Protein AF-A0A3M0KGY0-F1 (afdb_monomer_lite)

InterPro domains:
  IPR001604 DNA/RNA non-specific endonuclease/pyrophosphatase/phosphodiesterase domain [PF01223] (39-168)
  IPR001604 DNA/RNA non-specific endonuclease/pyrophosphatase/phosphodiesterase domain [SM00892] (56-255)
  IPR020821 ENPP1-3/EXOG-like, endonuclease/phosphodiesterase domain [SM00477] (57-262)
  IPR039015 Endonuclease domain-containing 1 protein [PTHR21472] (4-169)
  IPR044925 His-Me finger superfamily [SSF54060] (27-175)
  IPR044929 DNA/RNA non-specific endonuclease superfamily [G3DSA:3.40.570.10] (41-177)

Organism: NCBI:txid333673

Foldseek 3Di:
DVVVVVVVVVVVVVLQQAFAQDPDCPSPLVLDDVSDDDDCPLQDPAWGWGQQDDPSDGQWIWIFDQVVQETSAIGGDQAAADEDADPAAWEQVCQLPVPDDSHTDGPVVCCVPVVDDQVSSSNGHDDPVVVPPDDQWDWDFNPALRRDYYHRSSHSSRYSRRTDTDRPVQVVCCQQQVDDDLLQLAWEWDWDAADDDPVDSVRTDTDTHTDPVNVVVVVVLVVLLLVLCVVLVVDDPLDQPPHPPGDPVVNVVVVVCVQVVVVVVVHDDDDDDDDDDPVVVPDDPVVVLVSSVVSVNDPSSSSSVSVCVVSNRDYDD

Secondary structure (DSSP, 8-state):
-HHHHHHHHHHHTT-----SEESSGGGGGGGSGGG-PPPGGG--SSEEEEEEEETTEEEEEEEEETTTTEEEEEE--------PPPSS-EE-HHHH-TTS-SS-EEHHHHHHHH---HHHHHTTS--GGGGTT-SSEEEEESS-GGG--SHHHHHHT-BGGGEEEEEHHHHHHHHHH----TTTTEEEEEEEE-SS-TT-GGGEEEEEEE-HHHHHHHHHHHHHHHHHHHHTT-S-TT--TT-TT--HHHHHHHHHHHHHHHHHTT----------TTHHHH--HHHHHHHHHHTT--HHHHHHHHHHHHSPPEEE-

Sequence (317 aa):
MLWLLLLQVFASCLWLGHSEVVTSFASCSQFFHAGTPPNNVLEPQNPAWICQRYSNAYHFATLYNKDKRIPAYSAYIYQPGPGARSKSWFVEPQLINPTYPKNMDTEYSLQKKYKITPQQIGQSQAINQDYNNLKDLNRGHLSPSCHRNGNNSKWSTFTLTNIVPQNTAHLTRCWVIGDIPDAWSLAIVTPSHKKGCKANLGNYRRVHLASLPRKVMEQIVLSVITWHIQDSEGISPSQQRFRKGTSCLENLISFDDQMTSPVDEGRGCANICLDFNKSFGTVTHGILMEKPSAYGLQRCSLGWDRNSLMSRPRECW

pLDDT: mean 81.47, std 13.91, range [35.72, 97.25]

Radius of gyration: 27.87 Å; chains: 1; bounding box: 82×46×86 Å

Structure (mmCIF, N/CA/C/O backbone):
data_AF-A0A3M0KGY0-F1
#
_entry.id   AF-A0A3M0KGY0-F1
#
loop_
_atom_site.group_PDB
_atom_site.id
_atom_site.type_symbol
_atom_site.label_atom_id
_atom_site.label_alt_id
_atom_site.label_comp_id
_atom_site.label_asym_id
_atom_site.label_entity_id
_atom_site.label_seq_id
_atom_site.pdbx_PDB_ins_code
_atom_site.Cartn_x
_atom_site.Cartn_y
_atom_site.Cartn_z
_atom_site.occupancy
_atom_site.B_iso_or_equiv
_atom_site.auth_seq_id
_atom_site.auth_comp_id
_atom_site.auth_asym_id
_atom_site.auth_atom_id
_atom_site.pdbx_PDB_model_num
ATOM 1 N N . MET A 1 1 ? -49.800 15.738 -4.338 1.00 56.69 1 MET A N 1
ATOM 2 C CA . MET A 1 1 ? -48.644 15.306 -5.163 1.00 56.69 1 MET A CA 1
ATOM 3 C C . MET A 1 1 ? -47.307 15.894 -4.708 1.00 56.69 1 MET A C 1
ATOM 5 O O . MET A 1 1 ? -46.334 15.156 -4.706 1.00 56.69 1 MET A O 1
ATOM 9 N N . LEU A 1 2 ? -47.238 17.151 -4.246 1.00 51.19 2 LEU A N 1
ATOM 10 C CA . LEU A 1 2 ? -45.990 17.758 -3.741 1.00 51.19 2 LEU A CA 1
ATOM 11 C C . LEU A 1 2 ? -45.396 17.036 -2.507 1.00 51.19 2 LEU A C 1
ATOM 13 O O . LEU A 1 2 ? -44.185 16.916 -2.372 1.00 51.19 2 LEU A O 1
ATOM 17 N N . TRP A 1 3 ? -46.253 16.484 -1.642 1.00 47.81 3 TRP A N 1
ATOM 18 C CA . TRP A 1 3 ? -45.840 15.737 -0.443 1.00 47.81 3 TRP A CA 1
ATOM 19 C C . TRP A 1 3 ? -45.229 14.359 -0.755 1.00 47.81 3 TRP A C 1
ATOM 21 O O . TRP A 1 3 ? -44.314 13.919 -0.069 1.00 47.81 3 TRP A O 1
ATOM 31 N N . LEU A 1 4 ? -45.675 13.707 -1.836 1.00 54.75 4 LEU A N 1
ATOM 32 C CA . LEU A 1 4 ? -45.118 12.430 -2.307 1.00 54.75 4 LEU A CA 1
ATOM 33 C C . LEU A 1 4 ? -43.758 12.625 -2.996 1.00 54.75 4 LEU A C 1
ATOM 35 O O . LEU A 1 4 ? -42.861 11.807 -2.814 1.00 54.75 4 LEU A O 1
ATOM 39 N N . LEU A 1 5 ? -43.575 13.745 -3.706 1.00 52.19 5 LEU A N 1
ATOM 40 C CA . LEU A 1 5 ? -42.284 14.140 -4.281 1.00 52.19 5 LEU A CA 1
ATOM 41 C C . LEU A 1 5 ? -41.251 14.484 -3.194 1.00 52.19 5 LEU A C 1
ATOM 43 O O . LEU A 1 5 ? -40.103 14.065 -3.296 1.00 52.19 5 LEU A O 1
ATOM 47 N N . LEU A 1 6 ? -41.655 15.165 -2.114 1.00 51.75 6 LEU A N 1
ATOM 48 C CA . LEU A 1 6 ? -40.778 15.421 -0.962 1.00 51.75 6 LEU A CA 1
ATOM 49 C C . LEU A 1 6 ? -40.381 14.127 -0.231 1.00 51.75 6 LEU A C 1
ATOM 51 O O . LEU A 1 6 ? -39.224 13.988 0.160 1.00 51.75 6 LEU A O 1
ATOM 55 N N . LEU A 1 7 ? -41.289 13.150 -0.113 1.00 49.06 7 LEU A N 1
ATOM 56 C CA . LEU A 1 7 ? -40.975 11.834 0.460 1.00 49.06 7 LEU A CA 1
ATOM 57 C C . LEU A 1 7 ? -39.998 11.025 -0.410 1.00 49.06 7 LEU A C 1
ATOM 59 O O . LEU A 1 7 ? -39.122 10.353 0.130 1.00 49.06 7 LEU A O 1
ATOM 63 N N . GLN A 1 8 ? -40.099 11.115 -1.741 1.00 49.31 8 GLN A N 1
ATOM 64 C CA . GLN A 1 8 ? -39.137 10.487 -2.657 1.00 49.31 8 GLN A CA 1
ATOM 65 C C . GLN A 1 8 ? -37.758 11.156 -2.611 1.00 49.31 8 GLN A C 1
ATOM 67 O O . GLN A 1 8 ? -36.754 10.447 -2.629 1.00 49.31 8 GLN A O 1
ATOM 72 N N . VAL A 1 9 ? -37.692 12.485 -2.471 1.00 50.81 9 VAL A N 1
ATOM 73 C CA . VAL A 1 9 ? -36.417 13.205 -2.302 1.00 50.81 9 VAL A CA 1
ATOM 74 C C . VAL A 1 9 ? -35.760 12.842 -0.962 1.00 50.81 9 VAL A C 1
ATOM 76 O O . VAL A 1 9 ? -34.563 12.553 -0.929 1.00 50.81 9 VAL A O 1
ATOM 79 N N . PHE A 1 10 ? -36.537 12.720 0.123 1.00 43.66 10 PHE A N 1
ATOM 80 C CA . PHE A 1 10 ? -36.029 12.224 1.409 1.00 43.66 10 PHE A CA 1
ATOM 81 C C . PHE A 1 10 ? -35.589 10.751 1.354 1.00 43.66 10 PHE A C 1
ATOM 83 O O . PHE A 1 10 ? -34.561 10.411 1.937 1.00 43.66 10 PHE A O 1
ATOM 90 N N . ALA A 1 11 ? -36.288 9.890 0.605 1.00 43.06 11 ALA A N 1
ATOM 91 C CA . ALA A 1 11 ? -35.891 8.493 0.412 1.00 43.06 11 ALA A CA 1
ATOM 92 C C . ALA A 1 11 ? -34.604 8.349 -0.426 1.00 43.06 11 ALA A C 1
ATOM 94 O O . ALA A 1 11 ? -33.785 7.475 -0.144 1.00 43.06 11 ALA A O 1
ATOM 95 N N . SER A 1 12 ? -34.365 9.239 -1.398 1.00 40.12 12 SER A N 1
ATOM 96 C CA . SER A 1 12 ? -33.101 9.277 -2.152 1.00 40.12 12 SER A CA 1
ATOM 97 C C . SER A 1 12 ? -31.924 9.866 -1.360 1.00 40.12 12 SER A C 1
ATOM 99 O O . SER A 1 12 ? -30.774 9.543 -1.647 1.00 40.12 12 SER A O 1
ATOM 101 N N . CYS A 1 13 ? -32.188 10.658 -0.314 1.00 37.44 13 CYS A N 1
ATOM 102 C CA . CYS A 1 13 ? -31.161 11.191 0.589 1.00 37.44 13 CYS A CA 1
ATOM 103 C C . CYS A 1 13 ? -30.818 10.263 1.772 1.00 37.44 13 CYS A C 1
ATOM 105 O O . CYS A 1 13 ? -29.924 10.584 2.554 1.00 37.44 13 CYS A O 1
ATOM 107 N N . LEU A 1 14 ? -31.468 9.097 1.892 1.00 37.62 14 LEU A N 1
ATOM 108 C CA . LEU A 1 14 ? -31.133 8.065 2.886 1.00 37.62 14 LEU A CA 1
ATOM 109 C C . LEU A 1 14 ? -30.009 7.117 2.450 1.00 37.62 14 LEU A C 1
ATOM 111 O O . LEU A 1 14 ? -29.659 6.202 3.195 1.00 37.62 14 LEU A O 1
ATOM 115 N N . TRP A 1 15 ? -29.342 7.388 1.325 1.00 40.00 15 TRP A N 1
ATOM 116 C CA . TRP A 1 15 ? -28.015 6.830 1.035 1.00 40.00 15 TRP A CA 1
ATOM 117 C C . TRP A 1 15 ? -26.959 7.548 1.886 1.00 40.00 15 TRP A C 1
ATOM 119 O O . TRP A 1 15 ? -25.976 8.111 1.406 1.00 40.00 15 TRP A O 1
ATOM 129 N N . LEU A 1 16 ? -27.197 7.542 3.198 1.00 39.53 16 LEU A N 1
ATOM 130 C CA . LEU A 1 16 ? -26.206 7.843 4.203 1.00 39.53 16 LEU A CA 1
ATOM 131 C C . LEU A 1 16 ? -25.087 6.840 4.008 1.00 39.53 16 LEU A C 1
ATOM 133 O O . LEU A 1 16 ? -25.292 5.627 3.979 1.00 39.53 16 LEU A O 1
ATOM 137 N N . GLY A 1 17 ? -23.887 7.370 3.876 1.00 35.72 17 GLY A N 1
ATOM 138 C CA . GLY A 1 17 ? -22.697 6.567 3.868 1.00 35.72 17 GLY A CA 1
ATOM 139 C C . GLY A 1 17 ? -22.691 5.502 4.976 1.00 35.72 17 GLY A C 1
ATOM 140 O O . GLY A 1 17 ? -22.954 5.831 6.139 1.00 35.72 17 GLY A O 1
ATOM 141 N N . HIS A 1 18 ? -22.334 4.251 4.639 1.00 39.19 18 HIS A N 1
ATOM 142 C CA . HIS A 1 18 ? -22.098 3.165 5.610 1.00 39.19 18 HIS A CA 1
ATOM 143 C C . HIS A 1 18 ? -20.614 2.811 5.781 1.00 39.19 18 HIS A C 1
ATOM 145 O O . HIS A 1 18 ? -19.977 2.342 4.841 1.00 39.19 18 HIS A O 1
ATOM 151 N N . SER A 1 19 ? -20.051 3.050 6.978 1.00 40.59 19 SER A N 1
ATOM 152 C CA . SER A 1 19 ? -18.891 2.268 7.419 1.00 40.59 19 SER A CA 1
ATOM 153 C C . SER A 1 19 ? -19.504 1.225 8.275 1.00 40.59 19 SER A C 1
ATOM 155 O O . SER A 1 19 ? -20.361 1.505 9.109 1.00 40.59 19 SER A O 1
ATOM 157 N N . GLU A 1 20 ? -19.085 0.017 8.054 1.00 58.59 20 GLU A N 1
ATOM 158 C CA . GLU A 1 20 ? -19.601 -1.108 8.771 1.00 58.59 20 GLU A CA 1
ATOM 159 C C . GLU A 1 20 ? -18.592 -2.206 8.521 1.00 58.59 20 GLU A C 1
ATOM 161 O O . GLU A 1 20 ? -17.858 -2.187 7.521 1.00 58.59 20 GLU A O 1
ATOM 166 N N . VAL A 1 21 ? -18.558 -3.163 9.432 1.00 59.44 21 VAL A N 1
ATOM 167 C CA . VAL A 1 21 ? -18.170 -4.498 9.018 1.00 59.44 21 VAL A CA 1
ATOM 168 C C . VAL A 1 21 ? -19.330 -4.966 8.160 1.00 59.44 21 VAL A C 1
ATOM 170 O O . VAL A 1 21 ? -20.403 -5.288 8.658 1.00 59.44 21 VAL A O 1
ATOM 173 N N . VAL A 1 22 ? -19.140 -4.830 6.857 1.00 73.56 22 VAL A N 1
ATOM 174 C CA . VAL A 1 22 ? -20.137 -5.123 5.840 1.00 73.56 22 VAL A CA 1
ATOM 175 C C . VAL A 1 22 ? -20.051 -6.599 5.461 1.00 73.56 22 VAL A C 1
ATOM 177 O O . VAL A 1 22 ? -19.040 -7.265 5.679 1.00 73.56 22 VAL A O 1
ATOM 180 N N . THR A 1 23 ? -21.114 -7.123 4.864 1.00 71.81 23 THR A N 1
ATOM 181 C CA . THR A 1 23 ? -21.093 -8.443 4.214 1.00 71.81 23 THR A CA 1
ATOM 182 C C . THR A 1 23 ? -20.435 -8.388 2.831 1.00 71.81 23 THR A C 1
ATOM 184 O O . THR A 1 23 ? -20.030 -9.416 2.302 1.00 71.81 23 THR A O 1
ATOM 187 N N . SER A 1 24 ? -20.323 -7.191 2.238 1.00 83.00 24 SER A N 1
ATOM 188 C CA . SER A 1 24 ? -19.647 -6.922 0.963 1.00 83.00 24 SER A CA 1
ATOM 189 C C . SER A 1 24 ? -19.272 -5.440 0.835 1.00 83.00 24 SER A C 1
ATOM 191 O O . SER A 1 24 ? -19.889 -4.584 1.465 1.00 83.00 24 SER A O 1
ATOM 193 N N . PHE A 1 25 ? -18.320 -5.090 -0.034 1.00 88.19 25 PHE A N 1
ATOM 194 C CA . PHE A 1 25 ? -17.883 -3.697 -0.235 1.00 88.19 25 PHE A CA 1
ATOM 195 C C . PHE A 1 25 ? -18.886 -2.786 -0.976 1.00 88.19 25 PHE A C 1
ATOM 197 O O . PHE A 1 25 ? -18.497 -1.716 -1.439 1.00 88.19 25 PHE A O 1
ATOM 204 N N . ALA A 1 26 ? -20.169 -3.152 -1.079 1.00 84.94 26 ALA A N 1
ATOM 205 C CA . ALA A 1 26 ? -21.182 -2.385 -1.811 1.00 84.94 26 ALA A CA 1
ATOM 206 C C . ALA A 1 26 ? -21.259 -0.908 -1.374 1.00 84.94 26 ALA A C 1
ATOM 208 O O . ALA A 1 26 ? -21.369 -0.016 -2.212 1.00 84.94 26 ALA A O 1
ATOM 209 N N . SER A 1 27 ? -21.127 -0.636 -0.073 1.00 83.75 27 SER A N 1
ATOM 210 C CA . SER A 1 27 ? -21.202 0.719 0.490 1.00 83.75 27 SER A CA 1
ATOM 211 C C . SER A 1 27 ? -19.943 1.573 0.314 1.00 83.75 27 SER A C 1
ATOM 213 O O . SER A 1 27 ? -19.980 2.776 0.574 1.00 83.75 27 SER A O 1
ATOM 215 N N . CYS A 1 28 ? -18.824 0.964 -0.077 1.00 91.00 28 CYS A N 1
ATOM 216 C CA . CYS A 1 28 ? -17.554 1.653 -0.286 1.00 91.00 28 CYS A CA 1
ATOM 217 C C . CYS A 1 28 ? -16.857 1.218 -1.589 1.00 91.00 28 CYS A C 1
ATOM 219 O O . CYS A 1 28 ? -15.626 1.220 -1.690 1.00 91.00 28 CYS A O 1
ATOM 221 N N . SER A 1 29 ? -17.651 0.859 -2.600 1.00 92.81 29 SER A N 1
ATOM 222 C CA . SER A 1 29 ? -17.178 0.382 -3.903 1.00 92.81 29 SER A CA 1
ATOM 223 C C . SER A 1 29 ? -16.342 1.430 -4.645 1.00 92.81 29 SER A C 1
ATOM 225 O O . SER A 1 29 ? -15.449 1.070 -5.407 1.00 92.81 29 SER A O 1
ATOM 227 N N . GLN A 1 30 ? -16.532 2.722 -4.353 1.00 94.12 30 GLN A N 1
ATOM 228 C CA . GLN A 1 30 ? -15.805 3.833 -4.975 1.00 94.12 30 GLN A CA 1
ATOM 229 C C . GLN A 1 30 ? -14.280 3.785 -4.796 1.00 94.12 30 GLN A C 1
ATOM 231 O O . GLN A 1 30 ? -13.562 4.455 -5.532 1.00 94.12 30 GLN A O 1
ATOM 236 N N . PHE A 1 31 ? -13.763 3.031 -3.820 1.00 93.62 31 PHE A N 1
ATOM 237 C CA . PHE A 1 31 ? -12.315 2.894 -3.621 1.00 93.62 31 PHE A CA 1
ATOM 238 C C . PHE A 1 31 ? -11.678 1.799 -4.475 1.00 93.62 31 PHE A C 1
ATOM 240 O O . PHE A 1 31 ? -10.453 1.678 -4.494 1.00 93.62 31 PHE A O 1
ATOM 247 N N . PHE A 1 32 ? -12.493 0.997 -5.157 1.00 91.62 32 PHE A N 1
ATOM 248 C CA . PHE A 1 32 ? -12.041 -0.088 -6.010 1.00 91.62 32 PHE A CA 1
ATOM 249 C C . PHE A 1 32 ? -12.008 0.347 -7.471 1.00 91.62 32 PHE A C 1
ATOM 251 O O . PHE A 1 32 ? -12.843 1.124 -7.937 1.00 91.62 32 PHE A O 1
ATOM 258 N N . HIS A 1 33 ? -11.047 -0.194 -8.217 1.00 86.19 33 HIS A N 1
ATOM 259 C CA . HIS A 1 33 ? -10.966 0.036 -9.652 1.00 86.19 33 HIS A CA 1
ATOM 260 C C . HIS A 1 33 ? -12.236 -0.495 -10.333 1.00 86.19 33 HIS A C 1
ATOM 262 O O . HIS A 1 33 ? -12.577 -1.668 -10.181 1.00 86.19 33 HIS A O 1
ATOM 268 N N . ALA A 1 34 ? -12.946 0.375 -11.057 1.00 88.56 34 ALA A N 1
ATOM 269 C CA . ALA A 1 34 ? -14.247 0.071 -11.664 1.00 88.56 34 ALA A CA 1
ATOM 270 C C . ALA A 1 34 ? -15.273 -0.527 -10.672 1.00 88.56 34 ALA A C 1
ATOM 272 O O . ALA A 1 34 ? -16.087 -1.369 -11.045 1.00 88.56 34 ALA A O 1
ATOM 273 N N . GLY A 1 35 ? -15.201 -0.149 -9.389 1.00 86.81 35 GLY A N 1
ATOM 274 C CA . GLY A 1 35 ? -16.111 -0.643 -8.352 1.00 86.81 35 GLY A CA 1
ATOM 275 C C . GLY A 1 35 ? -15.974 -2.132 -8.021 1.00 86.81 35 GLY A C 1
ATOM 276 O O . GLY A 1 35 ? -16.804 -2.661 -7.286 1.00 86.81 35 GLY A O 1
ATOM 277 N N . THR A 1 36 ? -14.953 -2.814 -8.552 1.00 87.81 36 THR A N 1
ATOM 278 C CA . THR A 1 36 ? -14.836 -4.275 -8.482 1.00 87.81 36 THR A CA 1
ATOM 279 C C . THR A 1 36 ? -13.743 -4.684 -7.488 1.00 87.81 36 THR A C 1
ATOM 281 O O . THR A 1 36 ? -12.572 -4.350 -7.702 1.00 87.81 36 THR A O 1
ATOM 284 N N . PRO A 1 37 ? -14.082 -5.388 -6.390 1.00 88.12 37 PRO A N 1
ATOM 285 C CA . PRO A 1 37 ? -13.082 -5.900 -5.465 1.00 88.12 37 PRO A CA 1
ATOM 286 C C . PRO A 1 37 ? -12.259 -7.045 -6.087 1.00 88.12 37 PRO A C 1
ATOM 288 O O . PRO A 1 37 ? -12.732 -7.711 -7.008 1.00 88.12 37 PRO A O 1
ATOM 291 N N . PRO A 1 38 ? -11.027 -7.288 -5.599 1.00 84.00 38 PRO A N 1
ATOM 292 C CA . PRO A 1 38 ? -10.220 -8.438 -6.004 1.00 84.00 38 PRO A CA 1
ATOM 293 C C . PRO A 1 38 ? -10.963 -9.769 -5.820 1.00 84.00 38 PRO A C 1
ATOM 295 O O . PRO A 1 38 ? -11.717 -9.925 -4.864 1.00 84.00 38 PRO A O 1
ATOM 298 N N . ASN A 1 39 ? -10.702 -10.739 -6.703 1.00 75.12 39 ASN A N 1
ATOM 299 C CA . ASN A 1 39 ? -11.299 -12.079 -6.644 1.00 75.12 39 ASN A CA 1
ATOM 300 C C . ASN A 1 39 ? -11.024 -12.798 -5.307 1.00 75.12 39 ASN A C 1
ATOM 302 O O . ASN A 1 39 ? -10.010 -12.553 -4.647 1.00 75.12 39 ASN A O 1
ATOM 306 N N . ASN A 1 40 ? -11.854 -13.799 -5.002 1.00 72.25 40 ASN A N 1
ATOM 307 C CA . ASN A 1 40 ? -11.885 -14.556 -3.740 1.00 72.25 40 ASN A CA 1
ATOM 308 C C . ASN A 1 40 ? -10.583 -15.308 -3.382 1.00 72.25 40 ASN A C 1
ATOM 310 O O . ASN A 1 40 ? -10.477 -15.886 -2.307 1.00 72.25 40 ASN A O 1
ATOM 314 N N . VAL A 1 41 ? -9.559 -15.296 -4.243 1.00 66.25 41 VAL A N 1
ATOM 315 C CA . VAL A 1 41 ? -8.237 -15.901 -3.979 1.00 66.25 41 VAL A CA 1
ATOM 316 C C . VAL A 1 41 ? -7.565 -15.296 -2.736 1.00 66.25 41 VAL A C 1
ATOM 318 O O . VAL A 1 41 ? -6.752 -15.951 -2.091 1.00 66.25 41 VAL A O 1
ATOM 321 N N . LEU A 1 42 ? -7.902 -14.049 -2.392 1.00 72.12 42 LEU A N 1
ATOM 322 C CA . LEU A 1 42 ? -7.359 -13.340 -1.229 1.00 72.12 42 LEU A CA 1
ATOM 323 C C . LEU A 1 42 ? -8.282 -13.379 0.001 1.00 72.12 42 LEU A C 1
ATOM 325 O O . LEU A 1 42 ? -7.964 -12.741 1.008 1.00 72.12 42 LEU A O 1
ATOM 329 N N . GLU A 1 43 ? -9.412 -14.089 -0.061 1.00 82.56 43 GLU A N 1
ATOM 330 C CA . GLU A 1 43 ? -10.361 -14.148 1.050 1.00 82.56 43 GLU A CA 1
ATOM 331 C C . GLU A 1 43 ? -9.867 -15.101 2.150 1.00 82.56 43 GLU A C 1
ATOM 333 O O . GLU A 1 43 ? -9.645 -16.289 1.902 1.00 82.56 43 GLU A O 1
ATOM 338 N N . PRO A 1 44 ? -9.655 -14.606 3.383 1.00 85.38 44 PRO A N 1
ATOM 339 C CA . PRO A 1 44 ? -9.305 -15.463 4.507 1.00 85.38 44 PRO A CA 1
ATOM 340 C C . PRO A 1 44 ? -10.510 -16.291 4.974 1.00 85.38 44 PRO A C 1
ATOM 342 O O . PRO A 1 44 ? -11.647 -15.972 4.649 1.00 85.38 44 PRO A O 1
ATOM 345 N N . GLN A 1 45 ? -10.267 -17.317 5.799 1.00 84.81 45 GLN A N 1
ATOM 346 C CA . GLN A 1 45 ? -11.328 -18.174 6.352 1.00 84.81 45 GLN A CA 1
ATOM 347 C C . GLN A 1 45 ? -12.333 -17.402 7.221 1.00 84.81 45 GLN A C 1
ATOM 349 O O . GLN A 1 45 ? -13.533 -17.636 7.115 1.00 84.81 45 GLN A O 1
ATOM 354 N N . ASN A 1 46 ? -11.859 -16.457 8.041 1.00 90.38 46 ASN A N 1
ATOM 355 C CA . ASN A 1 46 ? -12.698 -15.593 8.874 1.00 90.38 46 ASN A CA 1
ATOM 356 C C . ASN A 1 46 ? -12.510 -14.107 8.499 1.00 90.38 46 ASN A C 1
ATOM 358 O O . ASN A 1 46 ? -11.799 -13.359 9.190 1.00 90.38 46 ASN A O 1
ATOM 362 N N . PRO A 1 47 ? -13.097 -13.670 7.372 1.00 92.38 47 PRO A N 1
ATOM 363 C CA . PRO A 1 47 ? -12.948 -12.314 6.874 1.00 92.38 47 PRO A CA 1
ATOM 364 C C . PRO A 1 47 ? -13.820 -11.321 7.645 1.00 92.38 47 PRO A C 1
ATOM 366 O O . PRO A 1 47 ? -14.879 -11.643 8.185 1.00 92.38 47 PRO A O 1
ATOM 369 N N . ALA A 1 48 ? -13.379 -10.071 7.644 1.00 93.50 48 ALA A N 1
ATOM 370 C CA . ALA A 1 48 ? -14.213 -8.910 7.885 1.00 93.50 48 ALA A CA 1
ATOM 371 C C . ALA A 1 48 ? -13.994 -7.911 6.746 1.00 93.50 48 ALA A C 1
ATOM 373 O O . ALA A 1 48 ? -12.872 -7.454 6.515 1.00 93.50 48 ALA A O 1
ATOM 374 N N . TRP A 1 49 ? -15.063 -7.571 6.030 1.00 93.69 49 TRP A N 1
ATOM 375 C CA . TRP A 1 49 ? -15.049 -6.503 5.037 1.00 93.69 49 TRP A CA 1
ATOM 376 C C . TRP A 1 49 ? -15.310 -5.189 5.762 1.00 93.69 49 TRP A C 1
ATOM 378 O O . TRP A 1 49 ? -16.365 -5.014 6.359 1.00 93.69 49 TRP A O 1
ATOM 388 N N . ILE A 1 50 ? -14.345 -4.276 5.760 1.00 94.94 50 ILE A N 1
ATOM 389 C CA . ILE A 1 50 ? -14.402 -3.045 6.550 1.00 94.94 50 ILE A CA 1
ATOM 390 C C . ILE A 1 50 ? -14.414 -1.857 5.596 1.00 94.94 50 ILE A C 1
ATOM 392 O O . ILE A 1 50 ? -13.420 -1.572 4.927 1.00 94.94 50 ILE A O 1
ATOM 396 N N . CYS A 1 51 ? -15.529 -1.133 5.551 1.00 95.38 51 CYS A N 1
ATOM 397 C CA . CYS A 1 51 ? -15.554 0.212 4.984 1.00 95.38 51 CYS A CA 1
ATOM 398 C C . CYS A 1 51 ? -15.118 1.188 6.083 1.00 95.38 51 CYS A C 1
ATOM 400 O O . CYS A 1 51 ? -15.834 1.371 7.057 1.00 95.38 51 CYS A O 1
ATOM 402 N N . GLN A 1 52 ? -13.948 1.802 5.961 1.00 96.06 52 GLN A N 1
ATOM 403 C CA . GLN A 1 52 ? -13.316 2.577 7.032 1.00 96.06 52 GLN A CA 1
ATOM 404 C C . GLN A 1 52 ? -13.979 3.956 7.169 1.00 96.06 52 GLN A C 1
ATOM 406 O O . GLN A 1 52 ? -13.833 4.791 6.264 1.00 96.06 52 GLN A O 1
ATOM 411 N N . ARG A 1 53 ? -14.694 4.215 8.282 1.00 94.94 53 ARG A N 1
ATOM 412 C CA . ARG A 1 53 ? -15.172 5.574 8.625 1.00 94.94 53 ARG A CA 1
ATOM 413 C C . ARG A 1 53 ? -14.305 6.212 9.663 1.00 94.94 53 ARG A C 1
ATOM 415 O O . ARG A 1 53 ? -14.087 5.658 10.738 1.00 94.94 53 ARG A O 1
ATOM 422 N N . TYR A 1 54 ? -14.084 7.486 9.422 1.00 95.44 54 TYR A N 1
ATOM 423 C CA . TYR A 1 54 ? -13.678 8.420 10.441 1.00 95.44 54 TYR A CA 1
ATOM 424 C C . TYR A 1 54 ? -14.494 9.704 10.283 1.00 95.44 54 TYR A C 1
ATOM 426 O O . TYR A 1 54 ? -14.798 10.115 9.165 1.00 95.44 54 TYR A O 1
ATOM 434 N N . SER A 1 55 ? -14.889 10.328 11.396 1.00 93.75 55 SER A N 1
ATOM 435 C CA . SER A 1 55 ? -15.687 11.566 11.390 1.00 93.75 55 SER A CA 1
ATOM 436 C C . SER A 1 55 ? -16.911 11.511 10.450 1.00 93.75 55 SER A C 1
ATOM 438 O O . SER A 1 55 ? -17.182 12.428 9.679 1.00 93.75 55 SER A O 1
ATOM 440 N N . ASN A 1 56 ? -17.640 10.392 10.484 1.00 91.69 56 ASN A N 1
ATOM 441 C CA . ASN A 1 56 ? -18.828 10.102 9.677 1.00 91.69 56 ASN A CA 1
ATOM 442 C C . ASN A 1 56 ? -18.639 9.993 8.147 1.00 91.69 56 ASN A C 1
ATOM 444 O O . ASN A 1 56 ? -19.645 9.792 7.461 1.00 91.69 56 ASN A O 1
ATOM 448 N N . ALA A 1 57 ? -17.414 9.988 7.612 1.00 92.81 57 ALA A N 1
ATOM 449 C CA . ALA A 1 57 ? -17.135 9.835 6.175 1.00 92.81 57 ALA A CA 1
ATOM 450 C C . ALA A 1 57 ? -16.312 8.574 5.841 1.00 92.81 57 ALA A C 1
ATOM 452 O O . ALA A 1 57 ? -15.499 8.141 6.658 1.00 92.81 57 ALA A O 1
ATOM 453 N N . TYR A 1 58 ? -16.485 7.998 4.638 1.00 94.31 58 TYR A N 1
ATOM 454 C CA . TYR A 1 58 ? -15.578 6.946 4.144 1.00 94.31 58 TYR A CA 1
ATOM 455 C C . TYR A 1 58 ? -14.248 7.499 3.706 1.00 94.31 58 TYR A C 1
ATOM 457 O O . TYR A 1 58 ? -14.192 8.483 2.970 1.00 94.31 58 TYR A O 1
ATOM 465 N N . HIS A 1 59 ? -13.201 6.741 4.008 1.00 94.62 59 HIS A N 1
ATOM 466 C CA . HIS A 1 59 ? -11.868 7.054 3.518 1.00 94.62 59 HIS A CA 1
ATOM 467 C C . HIS A 1 59 ? -11.216 5.924 2.710 1.00 94.62 59 HIS A C 1
ATOM 469 O O . HIS A 1 59 ? -10.389 6.211 1.839 1.00 94.62 59 HIS A O 1
ATOM 475 N N . PHE A 1 60 ? -11.525 4.657 2.995 1.00 95.62 60 PHE A N 1
ATOM 476 C CA . PHE A 1 60 ? -11.051 3.491 2.237 1.00 95.62 60 PHE A CA 1
ATOM 477 C C . PHE A 1 60 ? -11.795 2.214 2.613 1.00 95.62 60 PHE A C 1
ATOM 479 O O . PHE A 1 60 ? -12.623 2.212 3.521 1.00 95.62 60 PHE A O 1
ATOM 486 N N . ALA A 1 61 ? -11.474 1.130 1.915 1.00 95.81 61 ALA A N 1
ATOM 487 C CA . ALA A 1 61 ? -11.925 -0.214 2.224 1.00 95.81 61 ALA A CA 1
ATOM 488 C C . ALA A 1 61 ? -10.743 -1.097 2.643 1.00 95.81 61 ALA A C 1
ATOM 490 O O . ALA A 1 61 ? -9.646 -0.972 2.094 1.00 95.81 61 ALA A O 1
ATOM 491 N N . THR A 1 62 ? -10.972 -2.015 3.576 1.00 95.44 62 THR A N 1
ATOM 492 C CA . THR A 1 62 ? -9.990 -3.008 4.021 1.00 95.44 62 THR A CA 1
ATOM 493 C C . THR A 1 62 ? -10.659 -4.371 4.128 1.00 95.44 62 THR A C 1
ATOM 495 O O . THR A 1 62 ? -11.711 -4.497 4.751 1.00 95.44 62 THR A O 1
ATOM 498 N N . LEU A 1 63 ? -10.045 -5.399 3.539 1.00 94.69 63 LEU A N 1
ATOM 499 C CA . LEU A 1 63 ? -10.381 -6.787 3.844 1.00 94.69 63 LEU A CA 1
ATOM 500 C C . LEU A 1 63 ? -9.470 -7.259 4.976 1.00 94.69 63 LEU A C 1
ATOM 502 O O . LEU A 1 63 ? -8.245 -7.235 4.843 1.00 94.69 63 LEU A O 1
ATOM 506 N N . TYR A 1 64 ? -10.062 -7.676 6.087 1.00 94.94 64 TYR A N 1
ATOM 507 C CA . TYR A 1 64 ? -9.347 -7.999 7.314 1.00 94.94 64 TYR A CA 1
ATOM 508 C C . TYR A 1 64 ? -9.495 -9.474 7.682 1.00 94.94 64 TYR A C 1
ATOM 510 O O . TYR A 1 64 ? -10.588 -10.027 7.611 1.00 94.94 64 TYR A O 1
ATOM 518 N N . ASN A 1 65 ? -8.398 -10.119 8.077 1.00 93.94 65 ASN A N 1
ATOM 519 C CA . ASN A 1 65 ? -8.405 -11.483 8.592 1.00 93.94 65 ASN A CA 1
ATOM 520 C C . ASN A 1 65 ? -8.479 -11.429 10.122 1.00 93.94 65 ASN A C 1
ATOM 522 O O . ASN A 1 65 ? -7.499 -11.048 10.768 1.00 93.94 65 ASN A O 1
ATOM 526 N N . LYS A 1 66 ? -9.623 -11.826 10.692 1.00 93.31 66 LYS A N 1
ATOM 527 C CA . LYS A 1 66 ? -9.835 -11.794 12.147 1.00 93.31 66 LYS A CA 1
ATOM 528 C C . LYS A 1 66 ? -8.985 -12.829 12.885 1.00 93.31 66 LYS A C 1
ATOM 530 O O . LYS A 1 66 ? -8.463 -12.511 13.946 1.00 93.31 66 LYS A O 1
ATOM 535 N N . ASP A 1 67 ? -8.761 -14.007 12.300 1.00 91.56 67 ASP A N 1
ATOM 536 C CA . ASP A 1 67 ? -7.981 -15.081 12.939 1.00 91.56 67 ASP A CA 1
ATOM 537 C C . ASP A 1 67 ? -6.510 -14.685 13.100 1.00 91.56 67 ASP A C 1
ATOM 539 O O . ASP A 1 67 ? -5.899 -14.878 14.148 1.00 91.56 67 ASP A O 1
ATOM 543 N N . LYS A 1 68 ? -5.935 -14.093 12.047 1.00 91.62 68 LYS A N 1
ATOM 544 C CA . LYS A 1 68 ? -4.541 -13.628 12.050 1.00 91.62 68 LYS A CA 1
ATOM 545 C C . LYS A 1 68 ? -4.382 -12.211 12.595 1.00 91.62 68 LYS A C 1
ATOM 547 O O . LYS A 1 68 ? -3.252 -11.772 12.788 1.00 91.62 68 LYS A O 1
ATOM 552 N N . ARG A 1 69 ? -5.487 -11.495 12.814 1.00 94.12 69 ARG A N 1
ATOM 553 C CA . ARG A 1 69 ? -5.525 -10.090 13.243 1.00 94.12 69 ARG A CA 1
ATOM 554 C C . ARG A 1 69 ? -4.704 -9.160 12.335 1.00 94.12 69 ARG A C 1
ATOM 556 O O . ARG A 1 69 ? -4.117 -8.183 12.797 1.00 94.12 69 ARG A O 1
ATOM 563 N N . ILE A 1 70 ? -4.702 -9.427 11.027 1.00 92.62 70 ILE A N 1
ATOM 564 C CA . ILE A 1 70 ? -3.983 -8.632 10.015 1.00 92.62 70 ILE A CA 1
ATOM 565 C C . ILE A 1 70 ? -4.878 -8.318 8.811 1.00 92.62 70 ILE A C 1
ATOM 567 O O . ILE A 1 70 ? -5.707 -9.149 8.427 1.00 92.62 70 ILE A O 1
ATOM 571 N N . PRO A 1 71 ? -4.709 -7.154 8.165 1.00 94.25 71 PRO A N 1
ATOM 572 C CA . PRO A 1 71 ? -5.365 -6.892 6.896 1.00 94.25 71 PRO A CA 1
ATOM 573 C C . PRO A 1 71 ? -4.767 -7.722 5.760 1.00 94.25 71 PRO A C 1
ATOM 575 O O . PRO A 1 71 ? -3.549 -7.841 5.637 1.00 94.25 71 PRO A O 1
ATOM 578 N N . ALA A 1 72 ? -5.637 -8.261 4.907 1.00 91.56 72 ALA A N 1
ATOM 579 C CA . ALA A 1 72 ? -5.255 -8.934 3.669 1.00 91.56 72 ALA A CA 1
ATOM 580 C C . ALA A 1 72 ? -4.916 -7.911 2.572 1.00 91.56 72 ALA A C 1
ATOM 582 O O . ALA A 1 72 ? -3.889 -8.030 1.906 1.00 91.56 72 ALA A O 1
ATOM 583 N N . TYR A 1 73 ? -5.752 -6.880 2.410 1.00 91.56 73 TYR A N 1
ATOM 584 C CA . TYR A 1 73 ? -5.481 -5.734 1.539 1.00 91.56 73 TYR A CA 1
ATOM 585 C C . TYR A 1 73 ? -6.294 -4.501 1.960 1.00 91.56 73 TYR A C 1
ATOM 587 O O . TYR A 1 73 ? -7.321 -4.619 2.632 1.00 91.56 73 TYR A O 1
ATOM 595 N N . SER A 1 74 ? -5.873 -3.324 1.487 1.00 93.19 74 SER A N 1
ATOM 596 C CA . SER A 1 74 ? -6.649 -2.078 1.555 1.00 93.19 74 SER A CA 1
ATOM 597 C C . SER A 1 74 ? -6.797 -1.467 0.160 1.00 93.19 74 SER A C 1
ATOM 599 O O . SER A 1 74 ? -5.818 -1.380 -0.578 1.00 93.19 74 SER A O 1
ATOM 601 N N . ALA A 1 75 ? -8.001 -1.016 -0.187 1.00 93.25 75 ALA A N 1
ATOM 602 C CA . ALA A 1 75 ? -8.309 -0.324 -1.438 1.00 93.25 75 ALA A CA 1
ATOM 603 C C . ALA A 1 75 ? -8.621 1.150 -1.162 1.00 93.25 75 ALA A C 1
ATOM 605 O O . ALA A 1 75 ? -9.418 1.470 -0.277 1.00 93.25 75 ALA A O 1
ATOM 606 N N . TYR A 1 76 ? -7.966 2.053 -1.889 1.00 93.81 76 TYR A N 1
ATOM 607 C CA . TYR A 1 76 ? -8.056 3.492 -1.669 1.00 93.81 76 TYR A CA 1
ATOM 608 C C . TYR A 1 76 ? -7.699 4.287 -2.927 1.00 93.81 76 TYR A C 1
ATOM 610 O O . TYR A 1 76 ? -7.015 3.794 -3.820 1.00 93.81 76 TYR A O 1
ATOM 618 N N . ILE A 1 77 ? -8.115 5.554 -2.956 1.00 89.12 77 ILE A N 1
ATOM 619 C CA . ILE A 1 77 ? -7.765 6.498 -4.020 1.00 89.12 77 ILE A CA 1
ATOM 620 C C . ILE A 1 77 ? -6.503 7.262 -3.606 1.00 89.12 77 ILE A C 1
ATOM 622 O O . ILE A 1 77 ? -6.435 7.812 -2.502 1.00 89.12 77 ILE A O 1
ATOM 626 N N . TYR A 1 78 ? -5.506 7.294 -4.491 1.00 89.62 78 TYR A N 1
ATOM 627 C CA . TYR A 1 78 ? -4.273 8.058 -4.307 1.00 89.62 78 TYR A CA 1
ATOM 628 C C . TYR A 1 78 ? -4.541 9.560 -4.471 1.00 89.62 78 TYR A C 1
ATOM 630 O O . TYR A 1 78 ? -4.882 10.019 -5.559 1.00 89.62 78 TYR A O 1
ATOM 638 N N . GLN A 1 79 ? -4.406 10.318 -3.382 1.00 88.06 79 GLN A N 1
ATOM 639 C CA . GLN A 1 79 ? -4.654 11.762 -3.329 1.00 88.06 79 GLN A CA 1
ATOM 640 C C . GLN A 1 79 ? -3.673 12.422 -2.347 1.00 88.06 79 GLN A C 1
ATOM 642 O O . GLN A 1 79 ? -4.053 12.741 -1.217 1.00 88.06 79 GLN A O 1
ATOM 647 N N . PRO A 1 80 ? -2.392 12.587 -2.713 1.00 87.69 80 PRO A N 1
ATOM 648 C CA . PRO A 1 80 ? -1.408 13.215 -1.841 1.00 87.69 80 PRO A CA 1
ATOM 649 C C . PRO A 1 80 ? -1.776 14.682 -1.591 1.00 87.69 80 PRO A C 1
ATOM 651 O O . PRO A 1 80 ? -2.257 15.383 -2.477 1.00 87.69 80 PRO A O 1
ATOM 654 N N . GLY A 1 81 ? -1.549 15.156 -0.370 1.00 85.44 81 GLY A N 1
ATOM 655 C CA . GLY A 1 81 ? -1.836 16.538 -0.005 1.00 85.44 81 GLY A CA 1
ATOM 656 C C . GLY A 1 81 ? -1.428 16.877 1.428 1.00 85.44 81 GLY A C 1
ATOM 657 O O . GLY A 1 81 ? -0.944 16.001 2.163 1.00 85.44 81 GLY A O 1
ATOM 658 N N . PRO A 1 82 ? -1.606 18.146 1.834 1.00 88.56 82 PRO A N 1
ATOM 659 C CA . PRO A 1 82 ? -1.253 18.613 3.167 1.00 88.56 82 PRO A CA 1
ATOM 660 C C . PRO A 1 82 ? -2.079 17.921 4.259 1.00 88.56 82 PRO A C 1
ATOM 662 O O . PRO A 1 82 ? -3.167 17.392 4.029 1.00 88.56 82 PRO A O 1
ATOM 665 N N . GLY A 1 83 ? -1.543 17.918 5.477 1.00 89.94 83 GLY A N 1
ATOM 666 C CA . GLY A 1 83 ? -2.230 17.437 6.673 1.00 89.94 83 GLY A CA 1
ATOM 667 C C . GLY A 1 83 ? -1.282 16.781 7.672 1.00 89.94 83 GLY A C 1
ATOM 668 O O . GLY A 1 83 ? -0.215 16.280 7.310 1.00 89.94 83 GLY A O 1
ATOM 669 N N . ALA A 1 84 ? -1.691 16.771 8.935 1.00 91.25 84 ALA A N 1
ATOM 670 C CA . ALA A 1 84 ? -0.895 16.263 10.039 1.00 91.25 84 ALA A CA 1
ATOM 671 C C . ALA A 1 84 ? -1.062 14.750 10.235 1.00 91.25 84 ALA A C 1
ATOM 673 O O . ALA A 1 84 ? -2.114 14.163 9.971 1.00 91.25 84 ALA A O 1
ATOM 674 N N . ARG A 1 85 ? -0.017 14.118 10.772 1.00 90.75 85 ARG A N 1
ATOM 675 C CA . ARG A 1 85 ? -0.056 12.725 11.222 1.00 90.75 85 ARG A CA 1
ATOM 676 C C . ARG A 1 85 ? -0.890 12.608 12.505 1.00 90.75 85 ARG A C 1
ATOM 678 O O . ARG A 1 85 ? -0.744 13.447 13.392 1.00 90.75 85 ARG A O 1
ATOM 685 N N . SER A 1 86 ? -1.723 11.571 12.625 1.00 92.31 86 SER A N 1
ATOM 686 C CA . SER A 1 86 ? -2.415 11.291 13.893 1.00 92.31 86 SER A CA 1
ATOM 687 C C . SER A 1 86 ? -1.410 10.828 14.948 1.00 92.31 86 SER A C 1
ATOM 689 O O . SER A 1 86 ? -0.463 10.103 14.633 1.00 92.31 86 SER A O 1
ATOM 691 N N . LYS A 1 87 ? -1.635 11.226 16.202 1.00 92.44 87 LYS A N 1
ATOM 692 C CA . LYS A 1 87 ? -0.930 10.680 17.374 1.00 92.44 87 LYS A CA 1
ATOM 693 C C . LYS A 1 87 ? -1.664 9.482 17.983 1.00 92.44 87 LYS A C 1
ATOM 695 O O . LYS A 1 87 ? -1.059 8.705 18.714 1.00 92.44 87 LYS A O 1
ATOM 700 N N . SER A 1 88 ? -2.949 9.342 17.672 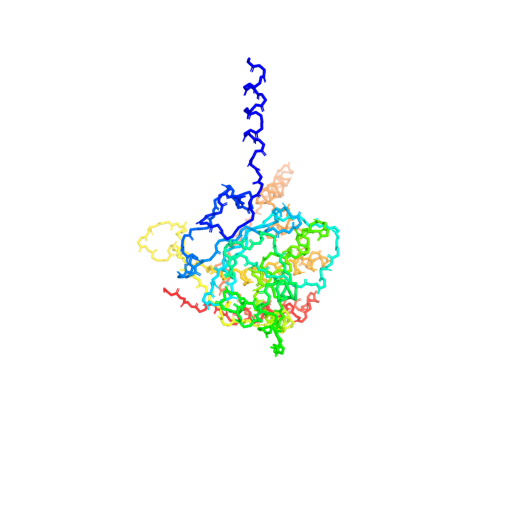1.00 94.31 88 SER A N 1
ATOM 701 C CA . SER A 1 88 ? -3.820 8.296 18.195 1.00 94.31 88 SER A CA 1
ATOM 702 C C . SER A 1 88 ? -3.988 7.173 17.185 1.00 94.31 88 SER A C 1
ATOM 704 O O . SER A 1 88 ? -4.022 7.417 15.976 1.00 94.31 88 SER A O 1
ATOM 706 N N . TRP A 1 89 ? -4.122 5.960 17.715 1.00 95.38 89 TRP A N 1
ATOM 707 C CA . TRP A 1 89 ? -4.434 4.757 16.959 1.00 95.38 89 TRP A CA 1
ATOM 708 C C . TRP A 1 89 ? -5.857 4.304 17.257 1.00 95.38 89 TRP A C 1
ATOM 710 O O . TRP A 1 89 ? -6.293 4.320 18.411 1.00 95.38 89 TRP A O 1
ATOM 720 N N . PHE A 1 90 ? -6.555 3.917 16.201 1.00 97.19 90 PHE A N 1
ATOM 721 C CA . PHE A 1 90 ? -7.951 3.523 16.226 1.00 97.19 90 PHE A CA 1
ATOM 722 C C . PHE A 1 90 ? -8.105 2.013 16.026 1.00 97.19 90 PHE A C 1
ATOM 724 O O . PHE A 1 90 ? -7.208 1.329 15.526 1.00 97.19 90 PHE A O 1
ATOM 731 N N . VAL A 1 91 ? -9.260 1.521 16.436 1.00 97.00 91 VAL A N 1
ATOM 732 C CA . VAL A 1 91 ? -9.771 0.166 16.244 1.00 97.00 91 VAL A CA 1
ATOM 733 C C . VAL A 1 91 ? -11.213 0.272 15.754 1.00 97.00 91 VAL A C 1
ATOM 735 O O . VAL A 1 91 ? -11.832 1.333 15.863 1.00 97.00 91 VAL A O 1
ATOM 738 N N . GLU A 1 92 ? -11.753 -0.826 15.237 1.00 97.25 92 GLU A N 1
ATOM 739 C CA . GLU A 1 92 ? -13.115 -0.896 14.710 1.00 97.25 92 GLU A CA 1
ATOM 740 C C . GLU A 1 92 ? -14.071 -1.416 15.796 1.00 97.25 92 GLU A C 1
ATOM 742 O O . GLU A 1 92 ? -14.045 -2.617 16.096 1.00 97.25 92 GLU A O 1
ATOM 747 N N . PRO A 1 93 ? -14.916 -0.569 16.420 1.00 96.38 93 PRO A N 1
ATOM 748 C CA . PRO A 1 93 ? -15.802 -1.004 17.503 1.00 96.38 93 PRO A CA 1
ATOM 749 C C . PRO A 1 93 ? -16.739 -2.148 17.090 1.00 96.38 93 PRO A C 1
ATOM 751 O O . PRO A 1 93 ? -17.017 -3.056 17.872 1.00 96.38 93 PRO A O 1
ATOM 754 N N . GLN A 1 94 ? -17.179 -2.130 15.836 1.00 94.94 94 GLN A N 1
ATOM 755 C CA . GLN A 1 94 ? -18.105 -3.082 15.240 1.00 94.94 94 GLN A CA 1
ATOM 756 C C . GLN A 1 94 ? -17.540 -4.507 15.094 1.00 94.94 94 GLN A C 1
ATOM 758 O O . GLN A 1 94 ? -18.315 -5.451 14.955 1.00 94.94 94 GLN A O 1
ATOM 763 N N . LEU A 1 95 ? -16.212 -4.686 15.151 1.00 94.94 95 LEU A N 1
ATOM 764 C CA . LEU A 1 95 ? -15.600 -6.022 15.209 1.00 94.94 95 LEU A CA 1
ATOM 765 C C . LEU A 1 95 ? -15.782 -6.681 16.583 1.00 94.94 95 LEU A C 1
ATOM 767 O O . LEU A 1 95 ? -15.801 -7.906 16.671 1.00 94.94 95 LEU A O 1
ATOM 771 N N . ILE A 1 96 ? -15.941 -5.874 17.636 1.00 94.69 96 ILE A N 1
ATOM 772 C CA . ILE A 1 96 ? -16.169 -6.335 19.011 1.00 94.69 96 ILE A CA 1
ATOM 773 C C . ILE A 1 96 ? -17.650 -6.660 19.199 1.00 94.69 96 ILE A C 1
ATOM 775 O O . ILE A 1 96 ? -18.009 -7.716 19.715 1.00 94.69 96 ILE A O 1
ATOM 779 N N . ASN A 1 97 ? -18.517 -5.730 18.792 1.00 93.06 97 ASN A N 1
ATOM 780 C CA . ASN A 1 97 ? -19.959 -5.896 18.853 1.00 93.06 97 ASN A CA 1
ATOM 781 C C . ASN A 1 97 ? -20.617 -5.138 17.686 1.00 93.06 97 ASN A C 1
ATOM 783 O O . ASN A 1 97 ? -20.464 -3.917 17.612 1.00 93.06 97 ASN A O 1
ATOM 787 N N . PRO A 1 98 ? -21.400 -5.808 16.820 1.00 91.44 98 PRO A N 1
ATOM 788 C CA . PRO A 1 98 ? -22.049 -5.171 15.670 1.00 91.44 98 PRO A CA 1
ATOM 789 C C . PRO A 1 98 ? -22.969 -3.990 16.018 1.00 91.44 98 PRO A C 1
ATOM 791 O O . PRO A 1 98 ? -23.237 -3.151 15.165 1.00 91.44 98 PRO A O 1
ATOM 794 N N . THR A 1 99 ? -23.453 -3.905 17.262 1.00 92.38 99 THR A N 1
ATOM 795 C CA . THR A 1 99 ? -24.312 -2.801 17.731 1.00 92.38 99 THR A CA 1
ATOM 796 C C . THR A 1 99 ? -23.542 -1.518 18.061 1.00 92.38 99 THR A C 1
ATOM 798 O O . THR A 1 99 ? -24.150 -0.470 18.286 1.00 92.38 99 THR A O 1
ATOM 801 N N . TYR A 1 100 ? -22.208 -1.572 18.122 1.00 94.44 100 TYR A N 1
ATOM 802 C CA . TYR A 1 100 ? -21.382 -0.412 18.447 1.00 94.44 100 TYR A CA 1
ATOM 803 C C . TYR A 1 100 ? -21.330 0.612 17.300 1.00 94.44 100 TYR A C 1
ATOM 805 O O . TYR A 1 100 ? -21.627 0.289 16.148 1.00 94.44 100 TYR A O 1
ATOM 813 N N . PRO A 1 101 ? -20.969 1.880 17.597 1.00 93.19 101 PRO A N 1
ATOM 814 C CA . PRO A 1 101 ? -20.887 2.928 16.595 1.00 93.19 101 PRO A CA 1
ATOM 815 C C . PRO A 1 101 ? -19.986 2.555 15.423 1.00 93.19 101 PRO A C 1
ATOM 817 O O . PRO A 1 101 ? -18.921 1.972 15.584 1.00 93.19 101 PRO A O 1
ATOM 820 N N . LYS A 1 102 ? -20.417 2.993 14.244 1.00 91.75 102 LYS A N 1
ATOM 821 C CA . LYS A 1 102 ? -19.789 2.701 12.956 1.00 91.75 102 LYS A CA 1
ATOM 822 C C . LYS A 1 102 ? -18.452 3.427 12.725 1.00 91.75 102 LYS A C 1
ATOM 824 O O . LYS A 1 102 ? -17.694 3.029 11.845 1.00 91.75 102 LYS A O 1
ATOM 829 N N . ASN A 1 103 ? -18.176 4.520 13.442 1.00 95.25 103 ASN A N 1
ATOM 830 C CA . ASN A 1 103 ? -16.893 5.227 13.335 1.00 95.25 103 ASN A CA 1
ATOM 831 C C . ASN A 1 103 ? -15.803 4.478 14.099 1.00 95.25 103 ASN A C 1
ATOM 833 O O . ASN A 1 103 ? -16.053 4.037 15.221 1.00 95.25 103 ASN A O 1
ATOM 837 N N . MET A 1 104 ? -14.593 4.440 13.537 1.00 95.94 104 MET A N 1
ATOM 838 C CA . MET A 1 104 ? -13.419 3.967 14.267 1.00 95.94 104 MET A CA 1
ATOM 839 C C . MET A 1 104 ? -13.205 4.800 15.541 1.00 95.94 104 MET A C 1
ATOM 841 O O . MET A 1 104 ? -13.439 6.014 15.552 1.00 95.94 104 MET A O 1
ATOM 845 N N . ASP A 1 105 ? -12.757 4.149 16.611 1.00 96.31 105 ASP A N 1
ATOM 846 C CA . ASP A 1 105 ? -12.538 4.778 17.915 1.00 96.31 105 ASP A CA 1
ATOM 847 C C . ASP A 1 105 ? -11.248 4.247 18.552 1.00 96.31 105 ASP A C 1
ATOM 849 O O . ASP A 1 105 ? -10.671 3.251 18.124 1.00 96.31 105 ASP A O 1
ATOM 853 N N . THR A 1 106 ? -10.742 4.942 19.559 1.00 97.12 106 THR A N 1
ATOM 854 C CA . THR A 1 106 ? -9.559 4.516 20.307 1.00 97.12 106 THR A CA 1
ATOM 855 C C . THR A 1 106 ? -9.914 3.419 21.306 1.00 97.12 106 THR A C 1
ATOM 857 O O . THR A 1 106 ? -10.979 3.441 21.928 1.00 97.12 106 THR A O 1
ATOM 860 N N . GLU A 1 10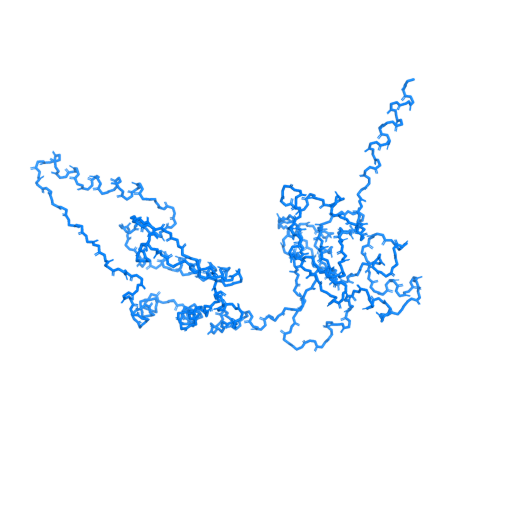7 ? -8.974 2.505 21.555 1.00 96.00 107 GLU A N 1
ATOM 861 C CA . GLU A 1 107 ? -9.124 1.479 22.596 1.00 96.00 107 GLU A CA 1
ATOM 862 C C . GLU A 1 107 ? -9.468 2.093 23.959 1.00 96.00 107 GLU A C 1
ATOM 864 O O . GLU A 1 107 ? -10.274 1.538 24.699 1.00 96.00 107 GLU A O 1
ATOM 869 N N . TYR A 1 108 ? -8.880 3.245 24.298 1.00 96.12 108 TYR A N 1
ATOM 870 C CA . TYR A 1 108 ? -9.140 3.944 25.559 1.00 96.12 108 TYR A CA 1
ATOM 871 C C . TYR A 1 108 ? -10.607 4.386 25.693 1.00 96.12 108 TYR A C 1
ATOM 873 O O . TYR A 1 108 ? -11.238 4.148 26.725 1.00 96.12 108 TYR A O 1
ATOM 881 N N . SER A 1 109 ? -11.161 5.006 24.645 1.00 96.19 109 SER A N 1
ATOM 882 C CA . SER A 1 109 ? -12.565 5.438 24.614 1.00 96.19 109 SER A CA 1
ATOM 883 C C . SER A 1 109 ? -13.513 4.249 24.786 1.00 96.19 109 SER A C 1
ATOM 885 O O . SER A 1 109 ? -14.410 4.285 25.633 1.00 96.19 109 SER A O 1
ATOM 887 N N . LEU A 1 110 ? -13.257 3.154 24.060 1.00 95.69 110 LEU A N 1
ATOM 888 C CA . LEU A 1 110 ? -14.078 1.946 24.121 1.00 95.69 110 LEU A CA 1
ATOM 889 C C . LEU A 1 110 ? -14.043 1.282 25.500 1.00 95.69 110 LEU A C 1
ATOM 891 O O . LEU A 1 110 ? -15.102 0.963 26.044 1.00 95.69 110 LEU A O 1
ATOM 895 N N . GLN A 1 111 ? -12.859 1.149 26.104 1.00 96.31 111 GLN A N 1
ATOM 896 C CA . GLN A 1 111 ? -12.708 0.625 27.467 1.00 96.31 111 GLN A CA 1
ATOM 897 C C . GLN A 1 111 ? -13.508 1.461 28.475 1.00 96.31 111 GLN A C 1
ATOM 899 O O . GLN A 1 111 ? -14.263 0.928 29.290 1.00 96.31 111 GLN A O 1
ATOM 904 N N . LYS A 1 112 ? -13.406 2.794 28.395 1.00 96.44 112 LYS A N 1
ATOM 905 C CA . LYS A 1 112 ? -14.103 3.697 29.320 1.00 96.44 112 LYS A CA 1
ATOM 906 C C . LYS A 1 112 ? -15.624 3.635 29.162 1.00 96.44 112 LYS A C 1
ATOM 908 O O . LYS A 1 112 ? -16.330 3.623 30.180 1.00 96.44 112 LYS A O 1
ATOM 913 N N . LYS A 1 113 ? -16.102 3.625 27.912 1.00 96.62 113 LYS A N 1
ATOM 914 C CA . LYS A 1 113 ? -17.522 3.709 27.544 1.00 96.62 113 LYS A CA 1
ATOM 915 C C . LYS A 1 113 ? -18.265 2.392 27.754 1.00 96.62 113 LYS A C 1
ATOM 917 O O . LYS A 1 113 ? -19.359 2.412 28.305 1.00 96.62 113 LYS A O 1
ATOM 922 N N . TYR A 1 114 ? -17.667 1.274 27.349 1.00 95.56 114 TYR A N 1
ATOM 923 C CA . TYR A 1 114 ? -18.315 -0.041 27.355 1.00 95.56 114 TYR A CA 1
ATOM 924 C C . TYR A 1 114 ? -17.820 -0.971 28.466 1.00 95.56 114 TYR A C 1
ATOM 926 O O . TYR A 1 114 ? -18.318 -2.084 28.580 1.00 95.56 114 TYR A O 1
ATOM 934 N N . LYS A 1 115 ? -16.868 -0.521 29.297 1.00 95.62 115 LYS A N 1
ATOM 935 C CA . LYS A 1 115 ? -16.282 -1.304 30.403 1.00 95.62 115 LYS A CA 1
ATOM 936 C C . LYS A 1 115 ? -15.665 -2.631 29.943 1.00 95.62 115 LYS A C 1
ATOM 938 O O . LYS A 1 115 ? -15.687 -3.614 30.674 1.00 95.62 115 LYS A O 1
ATOM 943 N N . ILE A 1 116 ? -15.106 -2.637 28.736 1.00 95.25 116 ILE A N 1
ATOM 944 C CA . ILE A 1 116 ? -14.408 -3.786 28.150 1.00 95.25 116 ILE A CA 1
ATOM 945 C C . ILE A 1 116 ? -12.900 -3.700 28.398 1.00 95.25 116 ILE A C 1
ATOM 947 O O . ILE A 1 116 ? -12.377 -2.615 28.648 1.00 95.25 116 ILE A O 1
ATOM 951 N N . THR A 1 117 ? -12.196 -4.828 28.305 1.00 95.69 117 THR A N 1
ATOM 952 C CA . THR A 1 117 ? -10.733 -4.908 28.436 1.00 95.69 117 THR A CA 1
ATOM 953 C C . THR A 1 117 ? -10.033 -4.926 27.069 1.00 95.69 117 THR A C 1
ATOM 955 O O . THR A 1 117 ? -10.642 -5.322 26.070 1.00 95.69 117 THR A O 1
ATOM 958 N N . PRO A 1 118 ? -8.736 -4.565 26.986 1.00 93.94 118 PRO A N 1
ATOM 959 C CA . PRO A 1 118 ? -7.962 -4.701 25.750 1.00 93.94 118 PRO A CA 1
ATOM 960 C C . PRO A 1 118 ? -7.962 -6.129 25.195 1.00 93.94 118 PRO A C 1
ATOM 962 O O . PRO A 1 118 ? -8.007 -6.317 23.985 1.00 93.94 118 PRO A O 1
ATOM 965 N N . GLN A 1 119 ? -7.968 -7.146 26.061 1.00 94.38 119 GLN A N 1
ATOM 966 C CA . GLN A 1 119 ? -7.990 -8.549 25.643 1.00 94.38 119 GLN A CA 1
ATOM 967 C C . GLN A 1 119 ? -9.301 -8.909 24.940 1.00 94.38 119 GLN A C 1
ATOM 969 O O . GLN A 1 119 ? -9.267 -9.637 23.954 1.00 94.38 119 GLN A O 1
ATOM 974 N N . GLN A 1 120 ? -10.438 -8.367 25.392 1.00 94.44 120 GLN A N 1
ATOM 975 C CA . GLN A 1 120 ? -11.726 -8.550 24.713 1.00 94.44 120 GLN A CA 1
ATOM 976 C C . GLN A 1 120 ? -11.734 -7.891 23.328 1.00 94.44 120 GLN A C 1
ATOM 978 O O . GLN A 1 120 ? -12.239 -8.477 22.377 1.00 94.44 120 GLN A O 1
ATOM 983 N N . ILE A 1 121 ? -11.111 -6.716 23.180 1.00 95.81 121 ILE A N 1
ATOM 984 C CA . ILE A 1 121 ? -10.903 -6.097 21.859 1.00 95.81 121 ILE A CA 1
ATOM 985 C C . ILE A 1 121 ? -10.034 -7.020 20.986 1.00 95.81 121 ILE A C 1
ATOM 987 O O . ILE A 1 121 ? -10.382 -7.322 19.841 1.00 95.81 121 ILE A O 1
ATOM 991 N N . GLY A 1 122 ? -8.954 -7.534 21.580 1.00 94.81 122 GLY A N 1
ATOM 992 C CA . GLY A 1 122 ? -7.966 -8.422 20.973 1.00 94.81 122 GLY A CA 1
ATOM 993 C C . GLY A 1 122 ? -8.504 -9.750 20.435 1.00 94.81 122 GLY A C 1
ATOM 994 O O . GLY A 1 122 ? -7.830 -10.370 19.618 1.00 94.81 122 GLY A O 1
ATOM 995 N N . GLN A 1 123 ? -9.705 -10.179 20.840 1.00 94.00 123 GLN A N 1
ATOM 996 C CA . GLN A 1 123 ? -10.356 -11.391 20.320 1.00 94.00 123 GLN A CA 1
ATOM 997 C C . GLN A 1 123 ? -10.797 -11.253 18.856 1.00 94.00 123 GLN A C 1
ATOM 999 O O . GLN A 1 123 ? -10.959 -12.256 18.168 1.00 94.00 123 GLN A O 1
ATOM 1004 N N . SER A 1 124 ? -11.013 -10.022 18.388 1.00 92.31 124 SER A N 1
ATOM 1005 C CA . SER A 1 124 ? -11.597 -9.743 17.067 1.00 92.31 124 SER A CA 1
ATOM 1006 C C . SER A 1 124 ? -10.659 -8.989 16.124 1.00 92.31 124 SER A C 1
ATOM 1008 O O . SER A 1 124 ? -10.864 -9.002 14.909 1.00 92.31 124 SER A O 1
ATOM 1010 N N . GLN A 1 125 ? -9.643 -8.318 16.669 1.00 96.06 125 GLN A N 1
ATOM 1011 C CA . GLN A 1 125 ? -8.717 -7.478 15.917 1.00 96.06 125 GLN A CA 1
ATOM 1012 C C . GLN A 1 125 ? -7.409 -7.254 16.675 1.00 96.06 125 GLN A C 1
ATOM 1014 O O . GLN A 1 125 ? -7.286 -7.592 17.850 1.00 96.06 125 GLN A O 1
ATOM 1019 N N . ALA A 1 126 ? -6.425 -6.672 15.999 1.00 95.88 126 ALA A N 1
ATOM 1020 C CA . ALA A 1 126 ? -5.170 -6.276 16.616 1.00 95.88 126 ALA A CA 1
ATOM 1021 C C . ALA A 1 126 ? -5.380 -5.124 17.609 1.00 95.88 126 ALA A C 1
ATOM 1023 O O . ALA A 1 126 ? -6.214 -4.244 17.391 1.00 95.88 126 ALA A O 1
ATOM 1024 N N . ILE A 1 127 ? -4.578 -5.123 18.668 1.00 95.44 127 ILE A N 1
ATOM 1025 C CA . ILE A 1 127 ? -4.551 -4.096 19.711 1.00 95.44 127 ILE A CA 1
ATOM 1026 C C . ILE A 1 127 ? -3.165 -3.458 19.807 1.00 95.44 127 ILE A C 1
ATOM 1028 O O . ILE A 1 127 ? -2.174 -4.001 19.317 1.00 95.44 127 ILE A O 1
ATOM 1032 N N . ASN A 1 128 ? -3.058 -2.305 20.467 1.00 92.94 128 ASN A N 1
ATOM 1033 C CA . ASN A 1 128 ? -1.791 -1.588 20.614 1.00 92.94 128 ASN A CA 1
ATOM 1034 C C . ASN A 1 128 ? -0.696 -2.463 21.231 1.00 92.94 128 ASN A C 1
ATOM 1036 O O . ASN A 1 128 ? 0.462 -2.348 20.827 1.00 92.94 128 ASN A O 1
ATOM 1040 N N . GLN A 1 129 ? -1.070 -3.354 22.155 1.00 92.75 129 GLN A N 1
ATOM 1041 C CA . GLN A 1 129 ? -0.154 -4.297 22.789 1.00 92.75 129 GLN A CA 1
ATOM 1042 C C . GLN A 1 129 ? 0.544 -5.223 21.783 1.00 92.75 129 GLN A C 1
ATOM 1044 O O . GLN A 1 129 ? 1.719 -5.514 21.985 1.00 92.75 129 GLN A O 1
ATOM 1049 N N . ASP A 1 130 ? -0.117 -5.618 20.687 1.00 91.06 130 ASP A N 1
ATOM 1050 C CA . ASP A 1 130 ? 0.482 -6.478 19.650 1.00 91.06 130 ASP A CA 1
ATOM 1051 C C . ASP A 1 130 ? 1.671 -5.801 18.943 1.00 91.06 130 ASP A C 1
ATOM 1053 O O . ASP A 1 130 ? 2.500 -6.463 18.323 1.00 91.06 130 ASP A O 1
ATOM 1057 N N . TYR A 1 131 ? 1.766 -4.473 19.044 1.00 89.62 131 TYR A N 1
ATOM 1058 C CA . TYR A 1 131 ? 2.823 -3.671 18.436 1.00 89.62 131 TYR A CA 1
ATOM 1059 C C . TYR A 1 131 ? 3.799 -3.074 19.456 1.00 89.62 131 TYR A C 1
ATOM 1061 O O . TYR A 1 131 ? 4.680 -2.300 19.075 1.00 89.62 131 TYR A O 1
ATOM 1069 N N . ASN A 1 132 ? 3.649 -3.398 20.740 1.00 87.06 132 ASN A N 1
ATOM 1070 C CA . ASN A 1 132 ? 4.594 -2.981 21.767 1.00 87.06 132 ASN A CA 1
ATOM 1071 C C . ASN A 1 132 ? 5.821 -3.903 21.734 1.00 87.06 132 ASN A C 1
ATOM 1073 O O . ASN A 1 132 ? 5.693 -5.110 21.559 1.00 87.06 132 ASN A O 1
ATOM 1077 N N . ASN A 1 133 ? 7.015 -3.341 21.935 1.00 81.56 133 ASN A N 1
ATOM 1078 C CA . ASN A 1 133 ? 8.281 -4.088 22.024 1.00 81.56 133 ASN A CA 1
ATOM 1079 C C . ASN A 1 133 ? 8.654 -4.909 20.776 1.00 81.56 133 ASN A C 1
ATOM 1081 O O . ASN A 1 133 ? 9.453 -5.842 20.869 1.00 81.56 133 ASN A O 1
ATOM 1085 N N . LEU A 1 134 ? 8.114 -4.573 19.602 1.00 81.88 134 LEU A N 1
ATOM 1086 C CA . LEU A 1 134 ? 8.558 -5.208 18.369 1.00 81.88 134 LEU A CA 1
ATOM 1087 C C . LEU A 1 134 ? 10.006 -4.797 18.066 1.00 81.88 134 LEU A C 1
ATOM 1089 O O . LEU A 1 134 ? 10.303 -3.619 17.868 1.00 81.88 134 LEU A O 1
ATOM 1093 N N . LYS A 1 135 ? 10.913 -5.775 18.010 1.00 79.31 135 LYS A N 1
ATOM 1094 C CA . LYS A 1 135 ? 12.303 -5.549 17.607 1.00 79.31 135 LYS A CA 1
ATOM 1095 C C . LYS A 1 135 ? 12.368 -5.419 16.085 1.00 79.31 135 LYS A C 1
ATOM 1097 O O . LYS A 1 135 ? 11.910 -6.309 15.376 1.00 79.31 135 LYS A O 1
ATOM 1102 N N . ASP A 1 136 ? 12.910 -4.308 15.594 1.00 78.44 136 ASP A N 1
ATOM 1103 C CA . ASP A 1 136 ? 13.128 -4.021 14.166 1.00 78.44 136 ASP A CA 1
ATOM 1104 C C . ASP A 1 136 ? 11.861 -3.955 13.278 1.00 78.44 136 ASP A C 1
ATOM 1106 O O . ASP A 1 136 ? 11.973 -3.816 12.056 1.00 78.44 136 ASP A O 1
ATOM 1110 N N . LEU A 1 137 ? 10.652 -3.999 13.857 1.00 82.81 137 LEU A N 1
ATOM 1111 C CA . LEU A 1 137 ? 9.386 -3.882 13.125 1.00 82.81 137 LEU A CA 1
ATOM 1112 C C . LEU A 1 137 ? 8.646 -2.593 13.490 1.00 82.81 137 LEU A C 1
ATOM 1114 O O . LEU A 1 137 ? 8.464 -2.257 14.656 1.00 82.81 137 LEU A O 1
ATOM 1118 N N . ASN A 1 138 ? 8.152 -1.912 12.463 1.00 84.00 138 ASN A N 1
ATOM 1119 C CA . ASN A 1 138 ? 7.312 -0.728 12.557 1.00 84.00 138 ASN A CA 1
ATOM 1120 C C . ASN A 1 138 ? 5.883 -1.022 12.084 1.00 84.00 138 ASN A C 1
ATOM 1122 O O . ASN A 1 138 ? 5.620 -2.007 11.396 1.00 84.00 138 ASN A O 1
ATOM 1126 N N . ARG A 1 139 ? 4.946 -0.133 12.426 1.00 89.06 139 ARG A N 1
ATOM 1127 C CA . ARG A 1 139 ? 3.559 -0.179 11.937 1.00 89.06 139 ARG A CA 1
ATOM 1128 C C . ARG A 1 139 ? 3.510 0.257 10.465 1.00 89.06 139 ARG A C 1
ATOM 1130 O O . ARG A 1 139 ? 3.556 1.455 10.179 1.00 89.06 139 ARG A O 1
ATOM 1137 N N . GLY A 1 140 ? 3.441 -0.705 9.547 1.00 87.62 140 GLY A N 1
ATOM 1138 C CA . GLY A 1 140 ? 3.339 -0.482 8.105 1.00 87.62 140 GLY A CA 1
ATOM 1139 C C . GLY A 1 140 ? 1.893 -0.313 7.654 1.00 87.62 140 GLY A C 1
ATOM 1140 O O . GLY A 1 140 ? 1.077 -1.208 7.851 1.00 87.62 140 GLY A O 1
ATOM 1141 N N . HIS A 1 141 ? 1.562 0.828 7.051 1.00 89.88 141 HIS A N 1
ATOM 1142 C CA . HIS A 1 141 ? 0.220 1.088 6.523 1.00 89.88 141 HIS A CA 1
ATOM 1143 C C . HIS A 1 141 ? 0.010 0.405 5.166 1.00 89.88 141 HIS A C 1
ATOM 1145 O O . HIS A 1 141 ? 0.806 0.629 4.255 1.00 89.88 141 HIS A O 1
ATOM 1151 N N . LEU A 1 142 ? -1.108 -0.307 4.981 1.00 91.00 142 LEU A N 1
ATOM 1152 C CA . LEU A 1 142 ? -1.530 -0.748 3.641 1.00 91.00 142 LEU A CA 1
ATOM 1153 C C . LEU A 1 142 ? -2.151 0.392 2.820 1.00 91.00 142 LEU A C 1
ATOM 1155 O O . LEU A 1 142 ? -1.898 0.501 1.624 1.00 91.00 142 LEU A O 1
ATOM 1159 N N . SER A 1 143 ? -2.929 1.265 3.468 1.00 92.56 143 SER A N 1
ATOM 1160 C CA . SER A 1 143 ? -3.330 2.580 2.951 1.00 92.56 143 SER A CA 1
ATOM 1161 C C . SER A 1 143 ? -2.477 3.668 3.622 1.00 92.56 143 SER A C 1
ATOM 1163 O O . SER A 1 143 ? -2.807 4.063 4.746 1.00 92.56 143 SER A O 1
ATOM 1165 N N . PRO A 1 144 ? -1.405 4.176 2.984 1.00 92.12 144 PRO A N 1
ATOM 1166 C CA . PRO A 1 144 ? -0.477 5.123 3.600 1.00 92.12 144 PRO A CA 1
ATOM 1167 C C . PRO A 1 144 ? -1.070 6.518 3.818 1.00 92.12 144 PRO A C 1
ATOM 1169 O O . PRO A 1 144 ? -1.758 7.063 2.956 1.00 92.12 144 PRO A O 1
ATOM 1172 N N . SER A 1 145 ? -0.720 7.156 4.938 1.00 91.44 145 SER A N 1
ATOM 1173 C CA . SER A 1 145 ? -1.140 8.533 5.245 1.00 91.44 145 SER A CA 1
ATOM 1174 C C . SER A 1 145 ? -0.521 9.586 4.313 1.00 91.44 145 SER A C 1
ATOM 1176 O O . SER A 1 145 ? -1.098 10.655 4.099 1.00 91.44 145 SER A O 1
ATOM 1178 N N . CYS A 1 146 ? 0.647 9.313 3.721 1.00 87.75 146 CYS A N 1
ATOM 1179 C CA . CYS A 1 146 ? 1.268 10.201 2.734 1.00 87.75 146 CYS A CA 1
ATOM 1180 C C . CYS A 1 146 ? 0.465 10.276 1.424 1.00 87.75 146 CYS A C 1
ATOM 1182 O O . CYS A 1 146 ? 0.529 11.290 0.739 1.00 87.75 146 CYS A O 1
ATOM 1184 N N . HIS A 1 147 ? -0.355 9.266 1.121 1.00 90.44 147 HIS A N 1
ATOM 1185 C CA . HIS A 1 147 ? -1.205 9.223 -0.074 1.00 90.44 147 HIS A CA 1
ATOM 1186 C C . HIS A 1 147 ? -2.557 9.924 0.128 1.00 90.44 147 HIS A C 1
ATOM 1188 O O . HIS A 1 147 ? -3.446 9.780 -0.709 1.00 90.44 147 HIS A O 1
ATOM 1194 N N . ARG A 1 148 ? -2.742 10.629 1.254 1.00 88.94 148 ARG A N 1
ATOM 1195 C CA . ARG A 1 148 ? -4.002 11.277 1.641 1.00 88.94 148 ARG A CA 1
ATOM 1196 C C . ARG A 1 148 ? -3.874 12.790 1.717 1.00 88.94 148 ARG A C 1
ATOM 1198 O O . ARG A 1 148 ? -2.816 13.309 2.079 1.00 88.94 148 ARG A O 1
ATOM 1205 N N . ASN A 1 149 ? -4.996 13.462 1.480 1.00 90.94 149 ASN A N 1
ATOM 1206 C CA . ASN A 1 149 ? -5.154 14.903 1.598 1.00 90.94 149 ASN A CA 1
ATOM 1207 C C . ASN A 1 149 ? -6.133 15.237 2.737 1.00 90.94 149 ASN A C 1
ATOM 1209 O O . ASN A 1 149 ? -7.213 14.648 2.826 1.00 90.94 149 ASN A O 1
ATOM 1213 N N . GLY A 1 150 ? -5.743 16.172 3.605 1.00 93.81 150 GLY A N 1
ATOM 1214 C CA . GLY A 1 150 ? -6.521 16.622 4.755 1.00 93.81 150 GLY A CA 1
ATOM 1215 C C . GLY A 1 150 ? -6.323 15.779 6.019 1.00 93.81 150 GLY A C 1
ATOM 1216 O O . GLY A 1 150 ? -5.993 14.591 5.971 1.00 93.81 150 GLY A O 1
ATOM 1217 N N . ASN A 1 151 ? -6.551 16.408 7.176 1.00 95.00 151 ASN A N 1
ATOM 1218 C CA . ASN A 1 151 ? -6.337 15.794 8.490 1.00 95.00 151 ASN A CA 1
ATOM 1219 C C . ASN A 1 151 ? -7.210 14.551 8.701 1.00 95.00 151 ASN A C 1
ATOM 1221 O O . ASN A 1 151 ? -6.670 13.494 8.998 1.00 95.00 151 ASN A O 1
ATOM 1225 N N . ASN A 1 152 ? -8.525 14.631 8.463 1.00 94.94 152 ASN A N 1
ATOM 1226 C CA . ASN A 1 152 ? -9.440 13.499 8.676 1.00 94.94 152 ASN A CA 1
ATOM 1227 C C . ASN A 1 152 ? -9.054 12.277 7.831 1.00 94.94 152 ASN A C 1
ATOM 1229 O O . ASN A 1 152 ? -8.951 11.171 8.355 1.00 94.94 152 ASN A O 1
ATOM 1233 N N . SER A 1 153 ? -8.750 12.479 6.546 1.00 93.12 153 SER A N 1
ATOM 1234 C CA . SER A 1 153 ? -8.314 11.397 5.658 1.00 93.12 153 SER A CA 1
ATOM 1235 C C . SER A 1 153 ? -6.985 10.794 6.099 1.00 93.12 153 SER A C 1
ATOM 1237 O O . SER A 1 153 ? -6.846 9.574 6.095 1.00 93.12 153 SER A O 1
ATOM 1239 N N . LYS A 1 154 ? -6.016 11.615 6.522 1.00 93.81 154 LYS A N 1
ATOM 1240 C CA . LYS A 1 154 ? -4.746 11.116 7.068 1.00 93.81 154 LYS A CA 1
ATOM 1241 C C . LYS A 1 154 ? -4.934 10.387 8.393 1.00 93.81 154 LYS A C 1
ATOM 1243 O O . LYS A 1 154 ? -4.275 9.381 8.602 1.00 93.81 154 LYS A O 1
ATOM 1248 N N . TRP A 1 155 ? -5.800 10.865 9.281 1.00 96.56 155 TRP A N 1
ATOM 1249 C CA . TRP A 1 155 ? -6.044 10.251 10.587 1.00 96.56 155 TRP A CA 1
ATOM 1250 C C . TRP A 1 155 ? -6.807 8.937 10.469 1.00 96.56 155 TRP A C 1
ATOM 1252 O O . TRP A 1 155 ? -6.476 7.997 11.183 1.00 96.56 155 TRP A O 1
ATOM 1262 N N . SER A 1 156 ? -7.716 8.826 9.497 1.00 95.69 156 SER A N 1
ATOM 1263 C CA . SER A 1 156 ? -8.433 7.580 9.211 1.00 95.69 156 SER A CA 1
ATOM 1264 C C . SER A 1 156 ? -7.506 6.401 8.890 1.00 95.69 156 SER A C 1
ATOM 1266 O O . SER A 1 156 ? -7.867 5.252 9.113 1.00 95.69 156 SER A O 1
ATOM 1268 N N . THR A 1 157 ? -6.284 6.647 8.392 1.00 95.50 157 THR A N 1
ATOM 1269 C CA . THR A 1 157 ? -5.344 5.555 8.094 1.00 95.50 157 THR A CA 1
ATOM 1270 C C . THR A 1 157 ? -4.693 4.967 9.345 1.00 95.50 157 THR A C 1
ATOM 1272 O O . THR A 1 157 ? -4.104 3.891 9.250 1.00 95.50 157 THR A O 1
ATOM 1275 N N . PHE A 1 158 ? -4.783 5.643 10.497 1.00 96.38 158 PHE A N 1
ATOM 1276 C CA . PHE A 1 158 ? -4.195 5.232 11.778 1.00 96.38 158 PHE A CA 1
ATOM 1277 C C . PHE A 1 158 ? -5.097 4.255 12.542 1.00 96.38 158 PHE A C 1
ATOM 1279 O O . PHE A 1 158 ? -5.258 4.368 13.752 1.00 96.38 158 PHE A O 1
ATOM 1286 N N . THR A 1 159 ? -5.684 3.284 11.848 1.00 96.56 159 THR A N 1
ATOM 1287 C CA . THR A 1 159 ? -6.442 2.178 12.450 1.00 96.56 159 THR A CA 1
ATOM 1288 C C . THR A 1 159 ? -5.617 0.896 12.404 1.00 96.56 159 THR A C 1
ATOM 1290 O O . THR A 1 159 ? -4.931 0.637 11.412 1.00 96.56 159 THR A O 1
ATOM 1293 N N . LEU A 1 160 ? -5.653 0.086 13.463 1.00 96.00 160 LEU A N 1
ATOM 1294 C CA . LEU A 1 160 ? -4.890 -1.166 13.545 1.00 96.00 160 LEU A CA 1
ATOM 1295 C C . LEU A 1 160 ? -5.365 -2.212 12.528 1.00 96.00 160 LEU A C 1
ATOM 1297 O O . LEU A 1 160 ? -4.593 -3.089 12.144 1.00 96.00 160 LEU A O 1
ATOM 1301 N N . THR A 1 161 ? -6.582 -2.062 12.004 1.00 95.81 161 THR A N 1
ATOM 1302 C CA . THR A 1 161 ? -7.090 -2.873 10.890 1.00 95.81 161 THR A CA 1
ATOM 1303 C C . THR A 1 161 ? -6.483 -2.500 9.536 1.00 95.81 161 THR A C 1
ATOM 1305 O O . THR A 1 161 ? -6.734 -3.190 8.561 1.00 95.81 161 THR A O 1
ATOM 1308 N N . ASN A 1 162 ? -5.647 -1.458 9.454 1.00 95.81 162 ASN A N 1
ATOM 1309 C CA . ASN A 1 162 ? -4.908 -1.047 8.251 1.00 95.81 162 ASN A CA 1
ATOM 1310 C C . ASN A 1 162 ? -3.383 -1.259 8.383 1.00 95.81 162 ASN A C 1
ATOM 1312 O O . ASN A 1 162 ? -2.622 -0.840 7.505 1.00 95.81 162 ASN A O 1
ATOM 1316 N N . ILE A 1 163 ? -2.923 -1.876 9.479 1.00 93.62 163 ILE A N 1
ATOM 1317 C CA . ILE A 1 163 ? -1.500 -2.030 9.797 1.00 93.62 163 ILE A CA 1
ATOM 1318 C C . ILE A 1 163 ? -1.039 -3.476 9.679 1.00 93.62 163 ILE A C 1
ATOM 1320 O O . ILE A 1 163 ? -1.723 -4.400 10.108 1.00 93.62 163 ILE A O 1
ATOM 1324 N N . VAL A 1 164 ? 0.177 -3.641 9.162 1.00 90.81 164 VAL A N 1
ATOM 1325 C CA . VAL A 1 164 ? 0.968 -4.869 9.256 1.00 90.81 164 VAL A CA 1
ATOM 1326 C C . VAL A 1 164 ? 2.324 -4.575 9.909 1.00 90.81 164 VAL A C 1
ATOM 1328 O O . VAL A 1 164 ? 2.876 -3.487 9.705 1.00 90.81 164 VAL A O 1
ATOM 1331 N N . PRO A 1 165 ? 2.903 -5.506 10.688 1.00 87.94 165 PRO A N 1
ATOM 1332 C CA . PRO A 1 165 ? 4.289 -5.391 11.126 1.00 87.94 165 PRO A CA 1
ATOM 1333 C C . PRO A 1 165 ? 5.228 -5.352 9.914 1.00 87.94 165 PRO A C 1
ATOM 1335 O O . PRO A 1 165 ? 5.255 -6.273 9.100 1.00 87.94 165 PRO A O 1
ATOM 1338 N N . GLN A 1 166 ? 5.997 -4.276 9.786 1.00 82.56 166 GLN A N 1
ATOM 1339 C CA . GLN A 1 166 ? 6.897 -4.039 8.664 1.00 82.56 166 GLN A CA 1
ATOM 1340 C C . GLN A 1 166 ? 8.330 -3.913 9.164 1.00 82.56 166 GLN A C 1
ATOM 1342 O O . GLN A 1 166 ? 8.644 -3.021 9.949 1.00 82.56 166 GLN A O 1
ATOM 1347 N N . ASN A 1 167 ? 9.223 -4.760 8.658 1.00 80.69 167 ASN A N 1
ATOM 1348 C CA . ASN A 1 167 ? 10.643 -4.664 8.967 1.00 80.69 167 ASN A CA 1
ATOM 1349 C C . ASN A 1 167 ? 11.293 -3.529 8.164 1.00 80.69 167 ASN A C 1
ATOM 1351 O O . ASN A 1 167 ? 11.694 -3.705 7.012 1.00 80.69 167 ASN A O 1
ATOM 1355 N N . THR A 1 168 ? 11.382 -2.343 8.763 1.00 69.25 168 THR A N 1
ATOM 1356 C CA . THR A 1 168 ? 12.031 -1.189 8.124 1.00 69.25 168 THR A CA 1
ATOM 1357 C C . THR A 1 168 ? 13.539 -1.361 8.030 1.00 69.25 168 THR A C 1
ATOM 1359 O O . THR A 1 168 ? 14.128 -0.897 7.061 1.00 69.25 168 THR A O 1
ATOM 1362 N N . ALA A 1 169 ? 14.165 -2.054 8.989 1.00 68.88 169 ALA A N 1
ATOM 1363 C CA . ALA A 1 169 ? 15.598 -2.325 8.937 1.00 68.88 169 ALA A CA 1
ATOM 1364 C C . ALA A 1 169 ? 15.949 -3.194 7.722 1.00 68.88 169 ALA A C 1
ATOM 1366 O O . ALA A 1 169 ? 16.946 -2.939 7.053 1.00 68.88 169 ALA A O 1
ATOM 1367 N N . HIS A 1 170 ? 15.097 -4.164 7.386 1.00 70.25 170 HIS A N 1
ATOM 1368 C CA . HIS A 1 170 ? 15.279 -5.017 6.219 1.00 70.25 170 HIS A CA 1
ATOM 1369 C C . HIS A 1 170 ? 15.192 -4.208 4.924 1.00 70.25 170 HIS A C 1
ATOM 1371 O O . HIS A 1 170 ? 16.104 -4.295 4.118 1.00 70.25 170 HIS A O 1
ATOM 1377 N N . LEU A 1 171 ? 14.188 -3.338 4.763 1.00 68.06 171 LEU A N 1
ATOM 1378 C CA . LEU A 1 171 ? 14.081 -2.472 3.578 1.00 68.06 171 LEU A CA 1
ATOM 1379 C C . LEU A 1 171 ? 15.280 -1.523 3.431 1.00 68.06 171 LEU A C 1
ATOM 1381 O O . LEU A 1 171 ? 15.789 -1.331 2.327 1.00 68.06 171 LEU A O 1
ATOM 1385 N N . THR A 1 172 ? 15.779 -0.972 4.539 1.00 67.94 172 THR A N 1
ATOM 1386 C CA . THR A 1 172 ? 17.000 -0.159 4.523 1.00 67.94 172 THR A CA 1
ATOM 1387 C C . THR A 1 172 ? 18.228 -0.996 4.158 1.00 67.94 172 THR A C 1
ATOM 1389 O O . THR A 1 172 ? 19.059 -0.544 3.377 1.00 67.94 172 THR A O 1
ATOM 1392 N N . ARG A 1 173 ? 18.351 -2.231 4.661 1.00 71.69 173 ARG A N 1
ATOM 1393 C CA . ARG A 1 173 ? 19.447 -3.151 4.298 1.00 71.69 173 ARG A CA 1
ATOM 1394 C C . ARG A 1 173 ? 19.377 -3.588 2.835 1.00 71.69 173 ARG A C 1
ATOM 1396 O O . ARG A 1 173 ? 20.424 -3.633 2.190 1.00 71.69 173 ARG A O 1
ATOM 1403 N N . CYS A 1 174 ? 18.174 -3.822 2.303 1.00 73.81 174 CYS A N 1
ATOM 1404 C CA . CYS A 1 174 ? 17.939 -4.042 0.877 1.00 73.81 174 CYS A CA 1
ATOM 1405 C C . CYS A 1 174 ? 18.547 -2.893 0.065 1.00 73.81 174 CYS A C 1
ATOM 1407 O O . CYS A 1 174 ? 19.322 -3.134 -0.850 1.00 73.81 174 CYS A O 1
ATOM 1409 N N . TRP A 1 175 ? 18.260 -1.643 0.438 1.00 69.44 175 TRP A N 1
ATOM 1410 C CA . TRP A 1 175 ? 18.763 -0.469 -0.278 1.00 69.44 175 TRP A CA 1
ATOM 1411 C C . TRP A 1 175 ? 20.272 -0.235 -0.118 1.00 69.44 175 TRP A C 1
ATOM 1413 O O . TRP A 1 175 ? 20.966 0.032 -1.094 1.00 69.44 175 TRP A O 1
ATOM 1423 N N . VAL A 1 176 ? 20.788 -0.303 1.112 1.00 69.31 176 VAL A N 1
ATOM 1424 C CA . VAL A 1 176 ? 22.167 0.111 1.429 1.00 69.31 176 VAL A CA 1
ATOM 1425 C C . VAL A 1 176 ? 23.187 -0.968 1.067 1.00 69.31 176 VAL A C 1
ATOM 1427 O O . VAL A 1 176 ? 24.277 -0.653 0.596 1.00 69.31 176 VAL A O 1
ATOM 1430 N N . ILE A 1 177 ? 22.853 -2.236 1.312 1.00 70.50 177 ILE A N 1
ATOM 1431 C CA . ILE A 1 177 ? 23.793 -3.363 1.214 1.00 70.50 177 ILE A CA 1
ATOM 1432 C C . ILE A 1 177 ? 23.375 -4.336 0.097 1.00 70.50 177 ILE A C 1
ATOM 1434 O O . ILE A 1 177 ? 24.144 -5.222 -0.266 1.00 70.50 177 ILE A O 1
ATOM 1438 N N . GLY A 1 178 ? 22.186 -4.167 -0.491 1.00 72.31 178 GLY A N 1
ATOM 1439 C CA . GLY A 1 178 ? 21.668 -5.087 -1.503 1.00 72.31 178 GLY A CA 1
ATOM 1440 C C . GLY A 1 178 ? 21.179 -6.410 -0.913 1.00 72.31 178 GLY A C 1
ATOM 1441 O O . GLY A 1 178 ? 21.221 -7.421 -1.602 1.00 72.31 178 GLY A O 1
ATOM 1442 N N . ASP A 1 179 ? 20.806 -6.451 0.366 1.00 78.69 179 ASP A N 1
ATOM 1443 C CA . ASP A 1 179 ? 20.360 -7.676 1.045 1.00 78.69 179 ASP A CA 1
ATOM 1444 C C . ASP A 1 179 ? 18.952 -8.059 0.547 1.00 78.69 179 ASP A C 1
ATOM 1446 O O . ASP A 1 179 ? 17.975 -7.422 0.933 1.00 78.69 179 ASP A O 1
ATOM 1450 N N . ILE A 1 180 ? 18.833 -9.007 -0.392 1.00 75.81 180 ILE A N 1
ATOM 1451 C CA . ILE A 1 180 ? 17.552 -9.356 -1.033 1.00 75.81 180 ILE A CA 1
ATOM 1452 C C . ILE A 1 180 ? 16.875 -10.490 -0.249 1.00 75.81 180 ILE A C 1
ATOM 1454 O O . ILE A 1 180 ? 17.437 -11.584 -0.182 1.00 75.81 180 ILE A O 1
ATOM 1458 N N . PRO A 1 181 ? 15.644 -10.296 0.270 1.00 77.00 181 PRO A N 1
ATOM 1459 C CA . PRO A 1 181 ? 14.925 -11.354 0.964 1.00 77.00 181 PRO A CA 1
ATOM 1460 C C . PRO A 1 181 ? 14.697 -12.572 0.063 1.00 77.00 181 PRO A C 1
ATOM 1462 O O . PRO A 1 181 ? 14.326 -12.434 -1.105 1.00 77.00 181 PRO A O 1
ATOM 1465 N N . ASP A 1 182 ? 14.775 -13.772 0.635 1.00 74.88 182 ASP A N 1
ATOM 1466 C CA . ASP A 1 182 ? 14.518 -15.028 -0.081 1.00 74.88 182 ASP A CA 1
ATOM 1467 C C . ASP A 1 182 ? 13.150 -15.066 -0.777 1.00 74.88 182 ASP A C 1
ATOM 1469 O O . ASP A 1 182 ? 13.022 -15.569 -1.889 1.00 74.88 182 ASP A O 1
ATOM 1473 N N . ALA A 1 183 ? 12.122 -14.478 -0.161 1.00 73.69 183 ALA A N 1
ATOM 1474 C CA . ALA A 1 183 ? 10.793 -14.385 -0.762 1.00 73.69 183 ALA A CA 1
ATOM 1475 C C . ALA A 1 183 ? 10.767 -13.500 -2.024 1.00 73.69 183 ALA A C 1
ATOM 1477 O O . ALA A 1 183 ? 9.920 -13.679 -2.897 1.00 73.69 183 ALA A O 1
ATOM 1478 N N . TRP A 1 184 ? 11.678 -12.527 -2.131 1.00 74.56 184 TRP A N 1
ATOM 1479 C CA . TRP A 1 184 ? 11.760 -11.615 -3.273 1.00 74.56 184 TRP A CA 1
ATOM 1480 C C . TRP A 1 184 ? 12.571 -12.209 -4.424 1.00 74.56 184 TRP A C 1
ATOM 1482 O O . TRP A 1 184 ? 12.364 -11.814 -5.575 1.00 74.56 184 TRP A O 1
ATOM 1492 N N . SER A 1 185 ? 13.448 -13.173 -4.123 1.00 71.19 185 SER A N 1
ATOM 1493 C CA . SER A 1 185 ? 14.205 -13.938 -5.113 1.00 71.19 185 SER A CA 1
ATOM 1494 C C . SER A 1 185 ? 13.391 -15.064 -5.757 1.00 71.19 185 SER A C 1
ATOM 1496 O O . SER A 1 185 ? 13.912 -15.776 -6.600 1.00 71.19 185 SER A O 1
ATOM 1498 N N . LEU A 1 186 ? 12.103 -15.225 -5.456 1.00 73.38 186 LEU A N 1
ATOM 1499 C CA . LEU A 1 186 ? 11.235 -16.116 -6.230 1.00 73.38 186 LEU A CA 1
ATOM 1500 C C . LEU A 1 186 ? 10.722 -15.391 -7.483 1.00 73.38 186 LEU A C 1
ATOM 1502 O O . LEU A 1 186 ? 10.288 -14.235 -7.417 1.00 73.38 186 LEU A O 1
ATOM 1506 N N . ALA A 1 187 ? 10.766 -16.059 -8.638 1.00 74.94 187 ALA A N 1
ATOM 1507 C CA . ALA A 1 187 ? 10.113 -15.575 -9.852 1.00 74.94 187 ALA A CA 1
ATOM 1508 C C . ALA A 1 187 ? 9.365 -16.703 -10.552 1.00 74.94 187 ALA A C 1
ATOM 1510 O O . ALA A 1 187 ? 9.875 -17.815 -10.685 1.00 74.94 187 ALA A O 1
ATOM 1511 N N . ILE A 1 188 ? 8.179 -16.375 -11.060 1.00 76.56 188 ILE A N 1
ATOM 1512 C CA . ILE A 1 188 ? 7.407 -17.287 -11.901 1.00 76.56 188 ILE A CA 1
ATOM 1513 C C . ILE A 1 188 ? 8.015 -17.236 -13.301 1.00 76.56 188 ILE A C 1
ATOM 1515 O O . ILE A 1 188 ? 8.131 -16.160 -13.897 1.00 76.56 188 ILE A O 1
ATOM 1519 N N . VAL A 1 189 ? 8.420 -18.388 -13.827 1.00 76.81 189 VAL A N 1
ATOM 1520 C CA . VAL A 1 189 ? 8.997 -18.490 -15.168 1.00 76.81 189 VAL A CA 1
ATOM 1521 C C . VAL A 1 189 ? 7.893 -18.850 -16.148 1.00 76.81 189 VAL A C 1
ATOM 1523 O O . VAL A 1 189 ? 7.336 -19.939 -16.101 1.00 76.81 189 VAL A O 1
ATOM 1526 N N . THR A 1 190 ? 7.586 -17.933 -17.062 1.00 80.38 190 THR A N 1
ATOM 1527 C CA . THR A 1 190 ? 6.575 -18.162 -18.101 1.00 80.38 190 THR A CA 1
ATOM 1528 C C . THR A 1 190 ? 7.233 -18.252 -19.478 1.00 80.38 190 THR A C 1
ATOM 1530 O O . THR A 1 190 ? 8.037 -17.383 -19.838 1.00 80.38 190 THR A O 1
ATOM 1533 N N . PRO A 1 191 ? 6.949 -19.301 -20.269 1.00 82.50 191 PRO A N 1
ATOM 1534 C CA . PRO A 1 191 ? 7.422 -19.380 -21.641 1.00 82.50 191 PRO A CA 1
ATOM 1535 C C . PRO A 1 191 ? 6.576 -18.465 -22.538 1.00 82.50 191 PRO A C 1
ATOM 1537 O O . PRO A 1 191 ? 5.364 -18.622 -22.654 1.00 82.50 191 PRO A O 1
ATOM 1540 N N . SER A 1 192 ? 7.225 -17.519 -23.213 1.00 82.56 192 SER A N 1
ATOM 1541 C CA . SER A 1 192 ? 6.608 -16.632 -24.203 1.00 82.56 192 SER A CA 1
ATOM 1542 C C . SER A 1 192 ? 7.073 -17.017 -25.605 1.00 82.56 192 SER A C 1
ATOM 1544 O O . SER A 1 192 ? 8.269 -17.003 -25.901 1.00 82.56 192 SER A O 1
ATOM 1546 N N . HIS A 1 193 ? 6.140 -17.397 -26.478 1.00 85.12 193 HIS A N 1
ATOM 1547 C CA . HIS A 1 193 ? 6.456 -17.779 -27.857 1.00 85.12 193 HIS A CA 1
ATOM 1548 C C . HIS A 1 193 ? 6.932 -16.561 -28.663 1.00 85.12 193 HIS A C 1
ATOM 1550 O O . HIS A 1 193 ? 6.293 -15.512 -28.635 1.00 85.12 193 HIS A O 1
ATOM 1556 N N . LYS A 1 194 ? 8.070 -16.687 -29.364 1.00 78.38 194 LYS A N 1
ATOM 1557 C CA . LYS A 1 194 ? 8.668 -15.588 -30.142 1.00 78.38 194 LYS A CA 1
ATOM 1558 C C . LYS A 1 194 ? 8.330 -15.662 -31.634 1.00 78.38 194 LYS A C 1
ATOM 1560 O O . LYS A 1 194 ? 7.856 -14.679 -32.189 1.00 78.38 194 LYS A O 1
ATOM 1565 N N . LYS A 1 195 ? 8.683 -16.766 -32.306 1.00 76.75 195 LYS A N 1
ATOM 1566 C CA . LYS A 1 195 ? 8.480 -16.982 -33.756 1.00 76.75 195 LYS A CA 1
ATOM 1567 C C . LYS A 1 195 ? 8.665 -18.455 -34.134 1.00 76.75 195 LYS A C 1
ATOM 1569 O O . LYS A 1 195 ? 9.375 -19.164 -33.434 1.00 76.75 195 LYS A O 1
ATOM 1574 N N . GLY A 1 196 ? 8.099 -18.893 -35.260 1.00 82.69 196 GLY A N 1
ATOM 1575 C CA . GLY A 1 196 ? 8.272 -20.257 -35.787 1.00 82.69 196 GLY A CA 1
ATOM 1576 C C . GLY A 1 196 ? 7.370 -21.312 -35.132 1.00 82.69 196 GLY A C 1
ATOM 1577 O O . GLY A 1 196 ? 6.397 -20.981 -34.456 1.00 82.69 196 GLY A O 1
ATOM 1578 N N . CYS A 1 197 ? 7.682 -22.596 -35.343 1.00 78.38 197 CYS A N 1
ATOM 1579 C CA . CYS A 1 197 ? 6.859 -23.721 -34.880 1.00 78.38 197 CYS A CA 1
ATOM 1580 C C . CYS A 1 197 ? 6.739 -23.779 -33.344 1.00 78.38 197 CYS A C 1
ATOM 1582 O O . CYS A 1 197 ? 7.749 -23.696 -32.640 1.00 78.38 197 CYS A O 1
ATOM 1584 N N . LYS A 1 198 ? 5.512 -23.967 -32.833 1.00 85.06 198 LYS A N 1
ATOM 1585 C CA . LYS A 1 198 ? 5.202 -24.069 -31.392 1.00 85.06 198 LYS A CA 1
ATOM 1586 C C . LYS A 1 198 ? 5.701 -25.367 -30.741 1.00 85.06 198 LYS A C 1
ATOM 1588 O O . LYS A 1 198 ? 5.846 -25.410 -29.530 1.00 85.06 198 LYS A O 1
ATOM 1593 N N . ALA A 1 199 ? 6.002 -26.406 -31.521 1.00 81.81 199 ALA A N 1
ATOM 1594 C CA . ALA A 1 199 ? 6.540 -27.661 -30.987 1.00 81.81 199 ALA A CA 1
ATOM 1595 C C . ALA A 1 199 ? 8.028 -27.566 -30.593 1.00 81.81 199 ALA A C 1
ATOM 1597 O O . ALA A 1 199 ? 8.522 -28.391 -29.832 1.00 81.81 199 ALA A O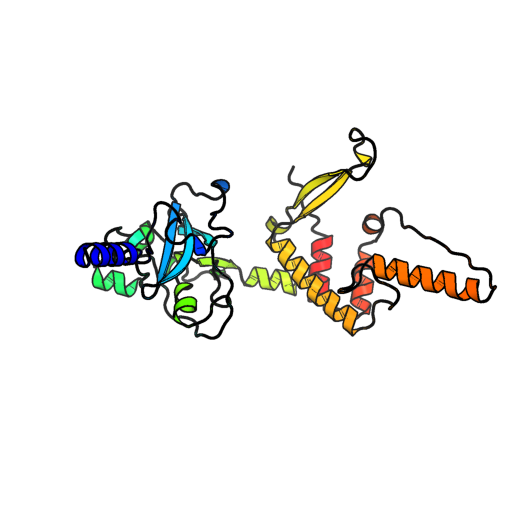 1
ATOM 1598 N N . ASN A 1 200 ? 8.759 -26.565 -31.098 1.00 80.06 200 ASN A N 1
ATOM 1599 C CA . ASN A 1 200 ? 10.175 -26.393 -30.788 1.00 80.06 200 ASN A CA 1
ATOM 1600 C C . ASN A 1 200 ? 10.358 -25.474 -29.569 1.00 80.06 200 ASN A C 1
ATOM 1602 O O . ASN A 1 200 ? 10.100 -24.270 -29.641 1.00 80.06 200 ASN A O 1
ATOM 1606 N N . LEU A 1 201 ? 10.877 -26.031 -28.473 1.00 73.38 201 LEU A N 1
ATOM 1607 C CA . LEU A 1 201 ? 11.189 -25.311 -27.231 1.00 73.38 201 LEU A CA 1
ATOM 1608 C C . LEU A 1 201 ? 12.151 -24.125 -27.438 1.00 73.38 201 LEU A C 1
ATOM 1610 O O . LEU A 1 201 ? 12.035 -23.117 -26.744 1.00 73.38 201 LEU A O 1
ATOM 1614 N N . GLY A 1 202 ? 13.047 -24.188 -28.430 1.00 77.75 202 GLY A N 1
ATOM 1615 C CA . GLY A 1 202 ? 13.984 -23.105 -28.759 1.00 77.75 202 GLY A CA 1
ATOM 1616 C C . GLY A 1 202 ? 13.320 -21.820 -29.276 1.00 77.75 202 GLY A C 1
ATOM 1617 O O . GLY A 1 202 ? 13.957 -20.766 -29.302 1.00 77.75 202 GLY A O 1
ATOM 1618 N N . ASN A 1 203 ? 12.036 -21.880 -29.647 1.00 84.44 203 ASN A N 1
ATOM 1619 C CA . ASN A 1 203 ? 11.254 -20.730 -30.108 1.00 84.44 203 ASN A CA 1
ATOM 1620 C C . ASN A 1 203 ? 10.574 -19.950 -28.973 1.00 84.44 203 ASN A C 1
ATOM 1622 O O . ASN A 1 203 ? 9.932 -18.923 -29.228 1.00 84.44 203 ASN A O 1
ATOM 1626 N N . TYR A 1 204 ? 10.720 -20.407 -27.729 1.00 81.62 204 TYR A N 1
ATOM 1627 C CA . TYR A 1 204 ? 10.180 -19.746 -26.549 1.00 81.62 204 TYR A CA 1
ATOM 1628 C C . TYR A 1 204 ? 11.262 -18.943 -25.829 1.00 81.62 204 TYR A C 1
ATOM 1630 O O . TYR A 1 204 ? 12.404 -19.367 -25.658 1.00 81.62 204 TYR A O 1
ATOM 1638 N N . ARG A 1 205 ? 10.886 -17.751 -25.377 1.00 78.75 205 ARG A N 1
ATOM 1639 C CA . ARG A 1 205 ? 11.662 -16.932 -24.451 1.00 78.75 205 ARG A CA 1
ATOM 1640 C C . ARG A 1 205 ? 11.179 -17.216 -23.038 1.00 78.75 205 ARG A C 1
ATOM 1642 O O . ARG A 1 205 ? 9.981 -17.144 -22.783 1.00 78.75 205 ARG A O 1
ATOM 1649 N N . ARG A 1 206 ? 12.098 -17.482 -22.111 1.00 76.56 206 ARG A N 1
ATOM 1650 C CA . ARG A 1 206 ? 11.767 -17.464 -20.682 1.00 76.56 206 ARG A CA 1
ATOM 1651 C C . ARG A 1 206 ? 11.552 -16.024 -20.234 1.00 76.56 206 ARG A C 1
ATOM 1653 O O . ARG A 1 206 ? 12.439 -15.189 -20.403 1.00 76.56 206 ARG A O 1
ATOM 1660 N N . VAL A 1 207 ? 10.384 -15.750 -19.666 1.00 77.81 207 VAL A N 1
ATOM 1661 C CA . VAL A 1 207 ? 10.056 -14.478 -19.025 1.00 77.81 207 VAL A CA 1
ATOM 1662 C C . VAL A 1 207 ? 9.976 -14.718 -17.525 1.00 77.81 207 VAL A C 1
ATOM 1664 O O . VAL A 1 207 ? 9.143 -15.493 -17.056 1.00 77.81 207 VAL A O 1
ATOM 1667 N N . HIS A 1 208 ? 10.854 -14.055 -16.776 1.00 77.94 208 HIS A N 1
ATOM 1668 C CA . HIS A 1 208 ? 10.845 -14.094 -15.319 1.00 77.94 208 HIS A CA 1
ATOM 1669 C C . HIS A 1 208 ? 9.893 -13.020 -14.792 1.00 77.94 208 HIS A C 1
ATOM 1671 O O . HIS A 1 208 ? 10.142 -11.822 -14.931 1.00 77.94 208 HIS A O 1
ATOM 1677 N N . LEU A 1 209 ? 8.799 -13.444 -14.170 1.00 77.88 209 LEU A N 1
ATOM 1678 C CA . LEU A 1 209 ? 7.892 -12.562 -13.453 1.00 77.88 209 LEU A CA 1
ATOM 1679 C C . LEU A 1 209 ? 8.375 -12.451 -12.008 1.00 77.88 209 LEU A C 1
ATOM 1681 O O . LEU A 1 209 ? 8.060 -13.288 -11.164 1.00 77.88 209 LEU A O 1
ATOM 1685 N N . ALA A 1 210 ? 9.170 -11.415 -11.745 1.00 79.38 210 ALA A N 1
ATOM 1686 C CA . ALA A 1 210 ? 9.617 -11.077 -10.400 1.00 79.38 210 ALA A CA 1
ATOM 1687 C C . ALA A 1 210 ? 8.439 -10.723 -9.474 1.00 79.38 210 ALA A C 1
ATOM 1689 O O . ALA A 1 210 ? 7.400 -10.222 -9.926 1.00 79.38 210 ALA A O 1
ATOM 1690 N N . SER A 1 211 ? 8.636 -10.943 -8.172 1.00 80.25 211 SER A N 1
ATOM 1691 C CA . SER A 1 211 ? 7.712 -10.495 -7.126 1.00 80.25 211 SER A CA 1
ATOM 1692 C C . SER A 1 211 ? 7.466 -8.978 -7.195 1.00 80.25 211 SER A C 1
ATOM 1694 O O . SER A 1 211 ? 8.331 -8.210 -7.624 1.00 80.25 211 SER A O 1
ATOM 1696 N N . LEU A 1 212 ? 6.276 -8.522 -6.779 1.00 79.38 212 LEU A N 1
ATOM 1697 C CA . LEU A 1 212 ? 5.927 -7.093 -6.789 1.00 79.38 212 LEU A CA 1
ATOM 1698 C C . LEU A 1 212 ? 6.932 -6.223 -6.012 1.00 79.38 212 LEU A C 1
ATOM 1700 O O . LEU A 1 212 ? 7.368 -5.219 -6.575 1.00 79.38 212 LEU A O 1
ATOM 1704 N N . PRO A 1 213 ? 7.367 -6.594 -4.789 1.00 78.12 213 PRO A N 1
ATOM 1705 C CA . PRO A 1 213 ? 8.364 -5.807 -4.069 1.00 78.12 213 PRO A CA 1
ATOM 1706 C C . PRO A 1 213 ? 9.691 -5.700 -4.827 1.00 78.12 213 PRO A C 1
ATOM 1708 O O . PRO A 1 213 ? 10.258 -4.613 -4.913 1.00 78.12 213 PRO A O 1
ATOM 1711 N N . ARG A 1 214 ? 10.141 -6.796 -5.459 1.00 81.25 214 ARG A N 1
ATOM 1712 C CA . ARG A 1 214 ? 11.345 -6.794 -6.296 1.00 81.25 214 ARG A CA 1
ATOM 1713 C C . ARG A 1 214 ? 11.196 -5.865 -7.498 1.00 81.25 214 ARG A C 1
ATOM 1715 O O . ARG A 1 214 ? 12.083 -5.053 -7.722 1.00 81.25 214 ARG A O 1
ATOM 1722 N N . LYS A 1 215 ? 10.070 -5.921 -8.221 1.00 83.25 215 LYS A N 1
ATOM 1723 C CA . LYS A 1 215 ? 9.802 -5.022 -9.360 1.00 83.25 215 LYS A CA 1
ATOM 1724 C C . LYS A 1 215 ? 9.824 -3.554 -8.944 1.00 83.25 215 LYS A C 1
ATOM 1726 O O . LYS A 1 215 ? 10.426 -2.742 -9.634 1.00 83.25 215 LYS A O 1
ATOM 1731 N N . VAL A 1 216 ? 9.183 -3.212 -7.825 1.00 83.75 216 VAL A N 1
ATOM 1732 C CA . VAL A 1 216 ? 9.179 -1.835 -7.303 1.00 83.75 216 VAL A CA 1
ATOM 1733 C C . VAL A 1 216 ? 10.602 -1.385 -6.976 1.00 83.75 216 VAL A C 1
ATOM 1735 O O . VAL A 1 216 ? 11.007 -0.299 -7.384 1.00 83.75 216 VAL A O 1
ATOM 1738 N N . MET A 1 217 ? 11.379 -2.231 -6.299 1.00 79.56 217 MET A N 1
ATOM 1739 C CA . MET A 1 217 ? 12.756 -1.909 -5.934 1.00 79.56 217 MET A CA 1
ATOM 1740 C C . MET A 1 217 ? 13.658 -1.764 -7.169 1.00 79.56 217 MET A C 1
ATOM 1742 O O . MET A 1 217 ? 14.400 -0.794 -7.281 1.00 79.56 217 MET A O 1
ATOM 1746 N N . GLU A 1 218 ? 13.530 -2.659 -8.150 1.00 82.88 218 GLU A N 1
ATOM 1747 C CA . GLU A 1 218 ? 14.234 -2.564 -9.434 1.00 82.88 218 GLU A CA 1
ATOM 1748 C C . GLU A 1 218 ? 13.879 -1.283 -10.196 1.00 82.88 218 GLU A C 1
ATOM 1750 O O . GLU A 1 218 ? 14.765 -0.665 -10.774 1.00 82.88 218 GLU A O 1
ATOM 1755 N N . GLN A 1 219 ? 12.619 -0.834 -10.163 1.00 83.62 219 GLN A N 1
ATOM 1756 C CA . GLN A 1 219 ? 12.226 0.438 -10.779 1.00 83.62 219 GLN A CA 1
ATOM 1757 C C . GLN A 1 219 ? 12.829 1.650 -10.060 1.00 83.62 219 GLN A C 1
ATOM 1759 O O . GLN A 1 219 ? 13.267 2.591 -10.720 1.00 83.62 219 GLN A O 1
ATOM 1764 N N . ILE A 1 220 ? 12.901 1.629 -8.726 1.00 82.56 220 ILE A N 1
ATOM 1765 C CA . ILE A 1 220 ? 13.564 2.692 -7.956 1.00 82.56 220 ILE A CA 1
ATOM 1766 C C . ILE A 1 220 ? 15.059 2.727 -8.300 1.00 82.56 220 ILE A C 1
ATOM 1768 O O . ILE A 1 220 ? 15.576 3.791 -8.639 1.00 82.56 220 ILE A O 1
ATOM 1772 N N . VAL A 1 221 ? 15.743 1.580 -8.289 1.00 81.75 221 VAL A N 1
ATOM 1773 C CA . VAL A 1 221 ? 17.167 1.490 -8.656 1.00 81.75 221 VAL A CA 1
ATOM 1774 C C . VAL A 1 221 ? 17.389 1.960 -10.094 1.00 81.75 221 VAL A C 1
ATOM 1776 O O . VAL A 1 221 ? 18.243 2.813 -10.331 1.00 81.75 221 VAL A O 1
ATOM 1779 N N . LEU A 1 222 ? 16.562 1.500 -11.039 1.00 84.12 222 LEU A N 1
ATOM 1780 C CA . LEU A 1 222 ? 16.613 1.927 -12.437 1.00 84.12 222 LEU A CA 1
ATOM 1781 C C . LEU A 1 222 ? 16.421 3.440 -12.574 1.00 84.12 222 LEU A C 1
ATOM 1783 O O . LEU A 1 222 ? 17.117 4.062 -13.372 1.00 84.12 222 LEU A O 1
ATOM 1787 N N . SER A 1 223 ? 15.516 4.041 -11.796 1.00 82.06 223 SER A N 1
ATOM 1788 C CA . SER A 1 223 ? 15.286 5.488 -11.833 1.00 82.06 223 SER A CA 1
ATOM 1789 C C . SER A 1 223 ? 16.514 6.282 -11.380 1.00 82.06 223 SER A C 1
ATOM 1791 O O . SER A 1 223 ? 16.878 7.251 -12.042 1.00 82.06 223 SER A O 1
ATOM 1793 N N . VAL A 1 224 ? 17.202 5.826 -10.326 1.00 81.69 224 VAL A N 1
ATOM 1794 C CA . VAL A 1 224 ? 18.427 6.461 -9.813 1.00 81.69 224 VAL A CA 1
ATOM 1795 C C . VAL A 1 224 ? 19.584 6.298 -10.796 1.00 81.69 224 VAL A C 1
ATOM 1797 O O . VAL A 1 224 ? 20.268 7.272 -11.098 1.00 81.69 224 VAL A O 1
ATOM 1800 N N . ILE A 1 225 ? 19.771 5.095 -11.347 1.00 80.44 225 ILE A N 1
ATOM 1801 C CA . ILE A 1 225 ? 20.817 4.823 -1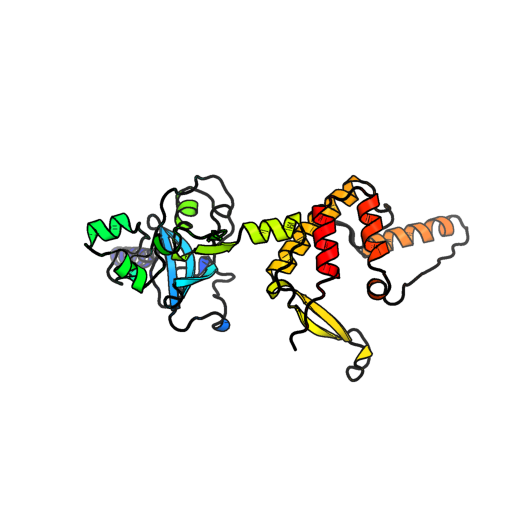2.343 1.00 80.44 225 ILE A CA 1
ATOM 1802 C C . ILE A 1 225 ? 20.589 5.654 -13.605 1.00 80.44 225 ILE A C 1
ATOM 1804 O O . ILE A 1 225 ? 21.517 6.277 -14.113 1.00 80.44 225 ILE A O 1
ATOM 1808 N N . THR A 1 226 ? 19.354 5.679 -14.108 1.00 80.69 226 THR A N 1
ATOM 1809 C CA . THR A 1 226 ? 19.017 6.424 -15.328 1.00 80.69 226 THR A CA 1
ATOM 1810 C C . THR A 1 226 ? 19.252 7.914 -15.129 1.00 80.69 226 THR A C 1
ATOM 1812 O O . THR A 1 226 ? 19.818 8.548 -16.012 1.00 80.69 226 THR A O 1
ATOM 1815 N N . TRP A 1 227 ? 18.867 8.457 -13.970 1.00 79.94 227 TRP A N 1
ATOM 1816 C CA . TRP A 1 227 ? 19.122 9.853 -13.629 1.00 79.94 227 TRP A CA 1
ATOM 1817 C C . TRP A 1 227 ? 20.625 10.166 -13.603 1.00 79.94 227 TRP A C 1
ATOM 1819 O O . TRP A 1 227 ? 21.061 11.093 -14.279 1.00 79.94 227 TRP A O 1
ATOM 1829 N N . HIS A 1 228 ? 21.426 9.341 -12.921 1.00 78.44 228 HIS A N 1
ATOM 1830 C CA . HIS A 1 228 ? 22.877 9.538 -12.812 1.00 78.44 228 HIS A CA 1
ATOM 1831 C C . HIS A 1 228 ? 23.592 9.462 -14.168 1.00 78.44 228 HIS A C 1
ATOM 1833 O O . HIS A 1 228 ? 24.432 10.297 -14.480 1.00 78.44 228 HIS A O 1
ATOM 1839 N N . ILE A 1 229 ? 23.242 8.481 -15.004 1.00 77.62 229 ILE A N 1
ATOM 1840 C CA . ILE A 1 229 ? 23.873 8.291 -16.320 1.00 77.62 229 ILE A CA 1
ATOM 1841 C C . ILE A 1 229 ? 23.478 9.398 -17.312 1.00 77.62 229 ILE A C 1
ATOM 1843 O O . ILE A 1 229 ? 24.260 9.735 -18.204 1.00 77.62 229 ILE A O 1
ATOM 1847 N N . GLN A 1 230 ? 22.262 9.942 -17.190 1.00 74.31 230 GLN A N 1
ATOM 1848 C CA . GLN A 1 230 ? 21.822 11.078 -18.002 1.00 74.31 230 GLN A CA 1
ATOM 1849 C C . GLN A 1 230 ? 22.571 12.362 -17.633 1.00 74.31 230 GLN A C 1
ATOM 1851 O O . GLN A 1 230 ? 22.936 13.105 -18.538 1.00 74.31 230 GLN A O 1
ATOM 1856 N N . ASP A 1 231 ? 22.825 12.587 -16.343 1.00 71.19 231 ASP A N 1
ATOM 1857 C CA . ASP A 1 231 ? 23.586 13.741 -15.848 1.00 71.19 231 ASP A CA 1
ATOM 1858 C C . ASP A 1 231 ? 25.078 13.655 -16.220 1.00 71.19 231 ASP A C 1
ATOM 1860 O O . ASP A 1 231 ? 25.707 14.651 -16.559 1.00 71.19 231 ASP A O 1
ATOM 1864 N N . SER A 1 232 ? 25.640 12.442 -16.243 1.00 66.50 232 SER A N 1
ATOM 1865 C CA . SER A 1 232 ? 27.069 12.221 -16.489 1.00 66.50 232 SER A CA 1
ATOM 1866 C C . SER A 1 232 ? 27.474 12.121 -17.972 1.00 66.50 232 SER A C 1
ATOM 1868 O O . SER A 1 232 ? 28.555 11.603 -18.252 1.00 66.50 232 SER A O 1
ATOM 1870 N N . GLU A 1 233 ? 26.596 12.475 -18.922 1.00 67.00 233 GLU A N 1
ATOM 1871 C CA . GLU A 1 233 ? 26.766 12.256 -20.378 1.00 67.00 233 GLU A CA 1
ATOM 1872 C C . GLU A 1 233 ? 27.221 10.826 -20.764 1.00 67.00 233 GLU A C 1
ATOM 1874 O O . GLU A 1 233 ? 27.832 10.589 -21.806 1.00 67.00 233 GLU A O 1
ATOM 1879 N N . GLY A 1 234 ? 26.910 9.818 -19.937 1.00 69.69 234 GLY A N 1
ATOM 1880 C CA . GLY A 1 234 ? 27.498 8.476 -20.061 1.00 69.69 234 GLY A CA 1
ATOM 1881 C C . GLY A 1 234 ? 26.988 7.658 -21.254 1.00 69.69 234 GLY A C 1
ATOM 1882 O O . GLY A 1 234 ? 27.485 6.564 -21.521 1.00 69.69 234 GLY A O 1
ATOM 1883 N N . ILE A 1 235 ? 25.980 8.161 -21.970 1.00 77.94 235 ILE A N 1
ATOM 1884 C CA . ILE A 1 235 ? 25.381 7.509 -23.134 1.00 77.94 235 ILE A CA 1
ATOM 1885 C C . ILE A 1 235 ? 25.524 8.437 -24.342 1.00 77.94 235 ILE A C 1
ATOM 1887 O O . ILE A 1 235 ? 25.178 9.616 -24.276 1.00 77.94 235 ILE A O 1
ATOM 1891 N N . SER A 1 236 ? 25.959 7.886 -25.476 1.00 81.75 236 SER A N 1
ATOM 1892 C CA . SER A 1 236 ? 26.072 8.643 -26.725 1.00 81.75 236 SER A CA 1
ATOM 1893 C C . SER A 1 236 ? 24.718 9.225 -27.164 1.00 81.75 236 SER A C 1
ATOM 1895 O O . SER A 1 236 ? 23.704 8.525 -27.071 1.00 81.75 236 SER A O 1
ATOM 1897 N N . PRO A 1 237 ? 24.666 10.464 -27.691 1.00 77.81 237 PRO A N 1
ATOM 1898 C CA . PRO A 1 237 ? 23.461 11.044 -28.287 1.00 77.81 237 PRO A CA 1
ATOM 1899 C C . PRO A 1 237 ? 22.796 10.148 -29.345 1.00 77.81 237 PRO A C 1
ATOM 1901 O O . PRO A 1 237 ? 21.572 10.127 -29.429 1.00 77.81 237 PRO A O 1
ATOM 1904 N N . SER A 1 238 ? 23.578 9.346 -30.079 1.00 79.31 238 SER A N 1
ATOM 1905 C CA . SER A 1 238 ? 23.073 8.428 -31.110 1.00 79.31 238 SER A CA 1
ATOM 1906 C C . SER A 1 238 ? 22.378 7.181 -30.552 1.00 79.31 238 SER A C 1
ATOM 1908 O O . SER A 1 238 ? 21.634 6.510 -31.271 1.00 79.31 238 SER A O 1
ATOM 1910 N N . GLN A 1 239 ? 22.567 6.851 -29.268 1.00 82.75 239 GLN A N 1
ATOM 1911 C CA . GLN A 1 239 ? 21.816 5.771 -28.643 1.00 82.75 239 GLN A CA 1
ATOM 1912 C C . GLN A 1 239 ? 20.406 6.255 -28.327 1.00 82.75 239 GLN A C 1
ATOM 1914 O O . GLN A 1 239 ? 20.197 7.122 -27.482 1.00 82.75 239 GLN A O 1
ATOM 1919 N N . GLN A 1 240 ? 19.428 5.616 -28.953 1.00 80.19 240 GLN A N 1
ATOM 1920 C CA . GLN A 1 240 ? 18.025 5.976 -28.784 1.00 80.19 240 GLN A CA 1
ATOM 1921 C C . GLN A 1 240 ? 17.195 4.871 -28.110 1.00 80.19 240 GLN A C 1
ATOM 1923 O O . GLN A 1 240 ? 16.114 5.121 -27.592 1.00 80.19 240 GLN A O 1
ATOM 1928 N N . ARG A 1 241 ? 17.683 3.625 -28.034 1.00 80.12 241 ARG A N 1
ATOM 1929 C CA . ARG A 1 241 ? 16.969 2.562 -27.305 1.00 80.12 241 ARG A CA 1
ATOM 1930 C C . ARG A 1 241 ? 17.226 2.665 -25.798 1.00 80.12 241 ARG A C 1
ATOM 1932 O O . ARG A 1 241 ? 18.358 2.905 -25.384 1.00 80.12 241 ARG A O 1
ATOM 1939 N N . PHE A 1 242 ? 16.187 2.408 -24.998 1.00 76.88 242 PHE A N 1
ATOM 1940 C CA . PHE A 1 242 ? 16.211 2.448 -23.524 1.00 76.88 242 PHE A CA 1
ATOM 1941 C C . PHE A 1 242 ? 16.491 3.832 -22.920 1.00 76.88 242 PHE A C 1
ATOM 1943 O O . PHE A 1 242 ? 16.858 3.932 -21.752 1.00 76.88 242 PHE A O 1
ATOM 1950 N N . ARG A 1 243 ? 16.280 4.899 -23.696 1.00 76.69 243 ARG A N 1
ATOM 1951 C CA . ARG A 1 243 ? 16.220 6.264 -23.183 1.00 76.69 243 ARG A CA 1
ATOM 1952 C C . ARG A 1 243 ? 14.774 6.698 -22.997 1.00 76.69 243 ARG A C 1
ATOM 1954 O O . ARG A 1 243 ? 13.858 6.216 -23.658 1.00 76.69 243 ARG A O 1
ATOM 1961 N N . LYS A 1 244 ? 14.569 7.595 -22.038 1.00 75.88 244 LYS A N 1
ATOM 1962 C CA . LYS A 1 244 ? 13.267 8.216 -21.823 1.00 75.88 244 LYS A CA 1
ATOM 1963 C C . LYS A 1 244 ? 13.019 9.225 -22.943 1.00 75.88 244 LYS A C 1
ATOM 1965 O O . LYS A 1 244 ? 13.887 10.046 -23.210 1.00 75.88 244 LYS A O 1
ATOM 1970 N N . GLY A 1 245 ? 11.830 9.178 -23.541 1.00 77.50 245 GLY A N 1
ATOM 1971 C CA . GLY A 1 245 ? 11.419 10.138 -24.568 1.00 77.50 245 GLY A CA 1
ATOM 1972 C C . GLY A 1 245 ? 11.959 9.856 -25.967 1.00 77.50 245 GLY A C 1
ATOM 1973 O O . GLY A 1 245 ? 11.819 10.722 -26.813 1.00 77.50 245 GLY A O 1
ATOM 1974 N N . THR A 1 246 ? 12.542 8.678 -26.206 1.00 80.38 246 THR A N 1
ATOM 1975 C CA . THR A 1 246 ? 12.985 8.250 -27.537 1.00 80.38 246 THR A CA 1
ATOM 1976 C C . THR A 1 246 ? 12.176 7.054 -28.041 1.00 80.38 246 THR A C 1
ATOM 1978 O O . THR A 1 246 ? 11.796 6.168 -27.264 1.00 80.38 246 THR A O 1
ATOM 1981 N N . SER A 1 247 ? 11.913 6.999 -29.346 1.00 84.44 247 SER A N 1
ATOM 1982 C CA . SER A 1 247 ? 11.134 5.929 -29.980 1.00 84.44 247 SER A CA 1
ATOM 1983 C C . SER A 1 247 ? 11.892 5.225 -31.105 1.00 84.44 247 SER A C 1
ATOM 1985 O O . SER A 1 247 ? 12.782 5.783 -31.729 1.00 84.44 247 SER A O 1
ATOM 1987 N N . CYS A 1 248 ? 11.487 3.993 -31.435 1.00 82.38 248 CYS A N 1
ATOM 1988 C CA . CYS A 1 248 ? 12.072 3.263 -32.567 1.00 82.38 248 CYS A CA 1
ATOM 1989 C C . CYS A 1 248 ? 11.865 3.980 -33.915 1.00 82.38 248 CYS A C 1
ATOM 1991 O O . CYS A 1 248 ? 12.612 3.727 -34.857 1.00 82.38 248 CYS A O 1
ATOM 1993 N N . LEU A 1 249 ? 10.842 4.832 -34.018 1.00 85.50 249 LEU A N 1
ATOM 1994 C CA . LEU A 1 249 ? 10.565 5.599 -35.226 1.00 85.50 249 LEU A CA 1
ATOM 1995 C C . LEU A 1 249 ? 11.572 6.742 -35.393 1.00 85.50 249 LEU A C 1
ATOM 1997 O O . LEU A 1 249 ? 12.090 6.929 -36.485 1.00 85.50 249 LEU A O 1
ATOM 2001 N N . GLU A 1 250 ? 11.910 7.443 -34.312 1.00 83.50 250 GLU A N 1
ATOM 2002 C CA . GLU A 1 250 ? 12.955 8.478 -34.324 1.00 83.50 250 GLU A CA 1
ATOM 2003 C C . GLU A 1 250 ? 14.318 7.895 -34.715 1.00 83.50 250 GLU A C 1
ATOM 2005 O O . GLU A 1 250 ? 15.073 8.542 -35.442 1.00 83.50 250 GLU A O 1
ATOM 2010 N N . ASN A 1 251 ? 14.600 6.643 -34.324 1.00 84.62 251 ASN A N 1
ATOM 2011 C CA . ASN A 1 251 ? 15.824 5.957 -34.746 1.00 84.62 251 ASN A CA 1
ATOM 2012 C C . ASN A 1 251 ? 15.855 5.799 -36.257 1.00 84.62 251 ASN A C 1
ATOM 2014 O O . ASN A 1 251 ? 16.894 6.000 -36.878 1.00 84.62 251 ASN A O 1
ATOM 2018 N N . LEU A 1 252 ? 14.723 5.374 -36.821 1.00 88.56 252 LEU A N 1
ATOM 2019 C CA . LEU A 1 252 ? 14.609 5.096 -38.240 1.00 88.56 252 LEU A CA 1
ATOM 2020 C C . LEU A 1 252 ? 14.692 6.389 -39.048 1.00 88.56 252 LEU A C 1
ATOM 2022 O O . LEU A 1 252 ? 15.430 6.421 -40.018 1.00 88.56 252 LEU A O 1
ATOM 2026 N N . ILE A 1 253 ? 14.013 7.450 -38.605 1.00 88.50 253 ILE A N 1
ATOM 2027 C CA . ILE A 1 253 ? 14.066 8.772 -39.243 1.00 88.50 253 ILE A CA 1
ATOM 2028 C C . ILE A 1 253 ? 15.500 9.314 -39.227 1.00 88.50 253 ILE A C 1
ATOM 2030 O O . ILE A 1 253 ? 16.013 9.725 -40.259 1.00 88.50 253 ILE A O 1
ATOM 2034 N N . SER A 1 254 ? 16.176 9.263 -38.074 1.00 85.88 254 SER A N 1
ATOM 2035 C CA . SER A 1 254 ? 17.560 9.738 -37.953 1.00 85.88 254 SER A CA 1
ATOM 2036 C C . SER A 1 254 ? 18.553 8.910 -38.774 1.00 85.88 254 SER A C 1
ATOM 2038 O O . SER A 1 254 ? 19.564 9.444 -39.228 1.00 85.88 254 SER A O 1
ATOM 2040 N N . PHE A 1 255 ? 18.297 7.611 -38.941 1.00 88.06 255 PHE A N 1
ATOM 2041 C CA . PHE A 1 255 ? 19.100 6.744 -39.799 1.00 88.06 255 PHE A CA 1
ATOM 2042 C C . PHE A 1 255 ? 18.858 7.031 -41.285 1.00 88.06 255 PHE A C 1
ATOM 2044 O O . PHE A 1 255 ? 19.819 7.092 -42.046 1.00 88.06 255 PHE A O 1
ATOM 2051 N N . ASP A 1 256 ? 17.599 7.214 -41.682 1.00 89.06 256 ASP A N 1
ATOM 2052 C CA . ASP A 1 256 ? 17.219 7.502 -43.065 1.00 89.06 256 ASP A CA 1
ATOM 2053 C C . ASP A 1 256 ? 17.843 8.820 -43.531 1.00 89.06 256 ASP A C 1
ATOM 2055 O O . ASP A 1 256 ? 18.558 8.825 -44.525 1.00 89.06 256 ASP A O 1
ATOM 2059 N N . ASP A 1 257 ? 17.727 9.880 -42.726 1.00 88.50 257 ASP A N 1
ATOM 2060 C CA . ASP A 1 257 ? 18.325 11.198 -42.989 1.00 88.50 257 ASP A CA 1
ATOM 2061 C C . ASP A 1 257 ? 19.858 11.142 -43.176 1.00 88.50 257 ASP A C 1
ATOM 2063 O O . ASP A 1 257 ? 20.426 11.770 -44.075 1.00 88.50 257 ASP A O 1
ATOM 2067 N N . GLN A 1 258 ? 20.543 10.316 -42.372 1.00 87.06 258 GLN A N 1
ATOM 2068 C CA . GLN A 1 258 ? 21.988 10.078 -42.502 1.00 87.06 258 GLN A CA 1
ATOM 2069 C C . GLN A 1 258 ? 22.362 9.325 -43.785 1.00 87.06 258 GLN A C 1
ATOM 2071 O O . GLN A 1 258 ? 23.473 9.493 -44.290 1.00 87.06 258 GLN A O 1
ATOM 2076 N N . MET A 1 259 ? 21.467 8.480 -44.298 1.00 88.81 259 MET A N 1
ATOM 2077 C CA . MET A 1 259 ? 21.690 7.703 -45.517 1.00 88.81 259 MET A CA 1
ATOM 2078 C C . MET A 1 259 ? 21.307 8.481 -46.779 1.00 88.81 259 MET A C 1
ATOM 2080 O O . MET A 1 2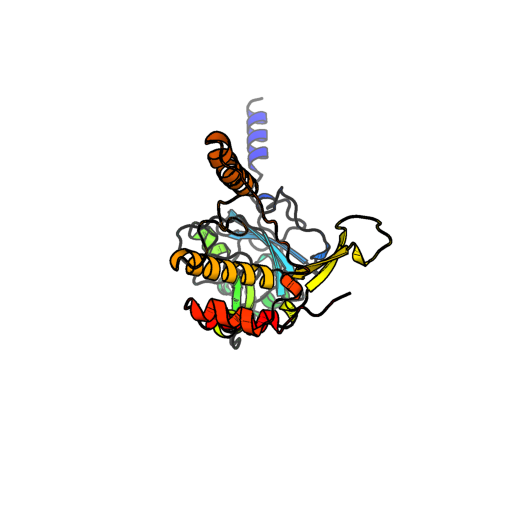59 ? 21.981 8.315 -47.796 1.00 88.81 259 MET A O 1
ATOM 2084 N N . THR A 1 260 ? 20.266 9.316 -46.728 1.00 89.06 260 THR A N 1
ATOM 2085 C CA . THR A 1 260 ? 19.773 10.098 -47.871 1.00 89.06 260 THR A CA 1
ATOM 2086 C C . THR A 1 260 ? 20.630 11.329 -48.144 1.00 89.06 260 THR A C 1
ATOM 2088 O O . THR A 1 260 ? 20.955 11.573 -49.303 1.00 89.06 260 THR A O 1
ATOM 2091 N N . SER A 1 261 ? 21.108 12.035 -47.109 1.00 90.06 261 SER A N 1
ATOM 2092 C CA . SER A 1 261 ? 21.883 13.278 -47.290 1.00 90.06 261 SER A CA 1
ATOM 2093 C C . SER A 1 261 ? 23.099 13.126 -48.227 1.00 90.06 261 SER A C 1
ATOM 2095 O O . SER A 1 261 ? 23.253 13.924 -49.150 1.00 90.06 261 SER A O 1
ATOM 2097 N N . PRO A 1 262 ? 23.969 12.101 -48.091 1.00 88.62 262 PRO A N 1
ATOM 2098 C CA . PRO A 1 262 ? 25.095 11.943 -49.009 1.00 88.62 262 PRO A CA 1
ATOM 2099 C C . PRO A 1 262 ? 24.674 11.434 -50.395 1.00 88.62 262 PRO A C 1
ATOM 2101 O O . PRO A 1 262 ? 25.368 11.733 -51.363 1.00 88.62 262 PRO A O 1
ATOM 2104 N N . VAL A 1 263 ? 23.561 10.699 -50.501 1.00 89.81 263 VAL A N 1
ATOM 2105 C CA . VAL A 1 263 ? 23.013 10.233 -51.787 1.00 89.81 263 VAL A CA 1
ATOM 2106 C C . VAL A 1 263 ? 22.499 11.414 -52.609 1.00 89.81 263 VAL A C 1
ATOM 2108 O O . VAL A 1 263 ? 22.784 11.479 -53.805 1.00 89.81 263 VAL A O 1
ATOM 2111 N N . ASP A 1 264 ? 21.833 12.375 -51.967 1.00 92.00 264 ASP A N 1
ATOM 2112 C CA . ASP A 1 264 ? 21.361 13.612 -52.603 1.00 92.00 264 ASP A CA 1
ATOM 2113 C C . ASP A 1 264 ? 22.526 14.476 -53.115 1.00 92.00 264 ASP A C 1
ATOM 2115 O O . ASP A 1 264 ? 22.424 15.134 -54.150 1.00 92.00 264 ASP A O 1
ATOM 2119 N N . GLU A 1 265 ? 23.679 14.414 -52.445 1.00 93.19 265 GLU A N 1
ATOM 2120 C CA . GLU A 1 265 ? 24.930 15.049 -52.881 1.00 93.19 265 GLU A CA 1
ATOM 2121 C C . GLU A 1 265 ? 25.701 14.236 -53.947 1.00 93.19 265 GLU A C 1
ATOM 2123 O O . GLU A 1 265 ? 26.823 14.590 -54.316 1.00 93.19 265 GLU A O 1
ATOM 2128 N N . GLY A 1 266 ? 25.135 13.130 -54.441 1.00 90.06 266 GLY A N 1
ATOM 2129 C CA . GLY A 1 266 ? 25.757 12.262 -55.445 1.00 90.06 266 GLY A CA 1
ATOM 2130 C C . GLY A 1 266 ? 26.913 11.402 -54.916 1.00 90.06 266 GLY A C 1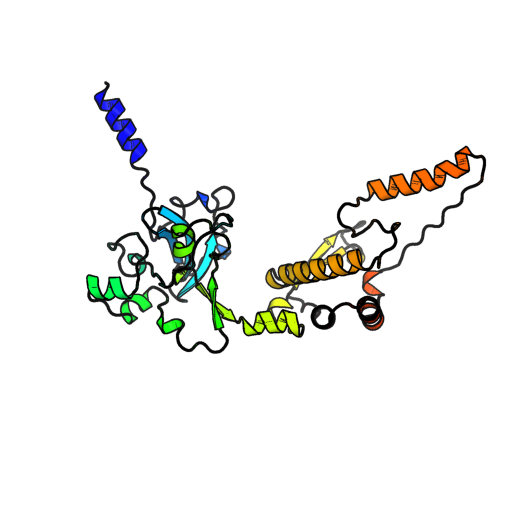
ATOM 2131 O O . GLY A 1 266 ? 27.688 10.861 -55.710 1.00 90.06 266 GLY A O 1
ATOM 2132 N N . ARG A 1 267 ? 27.059 11.265 -53.590 1.00 91.81 267 ARG A N 1
ATOM 2133 C CA . ARG A 1 267 ? 28.055 10.391 -52.950 1.00 91.81 267 ARG A CA 1
ATOM 2134 C C . ARG A 1 267 ? 27.489 8.987 -52.728 1.00 91.81 267 ARG A C 1
ATOM 2136 O O . ARG A 1 267 ? 26.303 8.795 -52.485 1.00 91.81 267 ARG A O 1
ATOM 2143 N N . GLY A 1 268 ? 28.361 7.980 -52.775 1.00 85.44 268 GLY A N 1
ATOM 2144 C CA . GLY A 1 268 ? 27.993 6.606 -52.427 1.00 85.44 268 GLY A CA 1
ATOM 2145 C C . GLY A 1 268 ? 27.858 6.407 -50.915 1.00 85.44 268 GLY A C 1
ATOM 2146 O O . GLY A 1 268 ? 28.714 6.854 -50.153 1.00 85.44 268 GLY A O 1
ATOM 2147 N N . CYS A 1 269 ? 26.820 5.681 -50.495 1.00 86.25 269 CYS A N 1
ATOM 2148 C CA . CYS A 1 269 ? 26.579 5.293 -49.103 1.00 86.25 269 CYS A CA 1
ATOM 2149 C C . CYS A 1 269 ? 26.711 3.776 -48.921 1.00 86.25 269 CYS A C 1
ATOM 2151 O O . CYS A 1 269 ? 26.256 2.998 -49.759 1.00 86.25 269 CYS A O 1
ATOM 2153 N N . ALA A 1 270 ? 27.272 3.349 -47.788 1.00 86.44 270 ALA A N 1
ATOM 2154 C CA . ALA A 1 270 ? 27.289 1.951 -47.365 1.00 86.44 270 ALA A CA 1
ATOM 2155 C C . ALA A 1 270 ? 26.890 1.847 -45.888 1.00 86.44 270 ALA A C 1
ATOM 2157 O O . ALA A 1 270 ? 27.333 2.642 -45.064 1.00 86.44 270 ALA A O 1
ATOM 2158 N N . ASN A 1 271 ? 26.066 0.850 -45.556 1.00 87.06 271 ASN A N 1
ATOM 2159 C CA . ASN A 1 271 ? 25.584 0.602 -44.198 1.00 87.06 271 ASN A CA 1
ATOM 2160 C C . ASN A 1 271 ? 26.122 -0.735 -43.670 1.00 87.06 271 ASN A C 1
ATOM 2162 O O . ASN A 1 271 ? 26.099 -1.743 -44.378 1.00 87.06 271 ASN A O 1
ATOM 2166 N N . ILE A 1 272 ? 26.557 -0.750 -42.408 1.00 90.25 272 ILE A N 1
ATOM 2167 C CA . ILE A 1 272 ? 27.018 -1.948 -41.703 1.00 90.25 272 ILE A CA 1
ATOM 2168 C C . ILE A 1 272 ? 26.064 -2.220 -40.539 1.00 90.25 272 ILE A C 1
ATOM 2170 O O . ILE A 1 272 ? 26.069 -1.518 -39.529 1.00 90.25 272 ILE A O 1
ATOM 2174 N N . CYS A 1 273 ? 25.259 -3.277 -40.657 1.00 86.12 273 CYS A N 1
ATOM 2175 C CA . CYS A 1 273 ? 24.382 -3.731 -39.580 1.00 86.12 273 CYS A CA 1
ATOM 2176 C C . CYS A 1 273 ? 25.065 -4.817 -38.742 1.00 86.12 273 CYS A C 1
ATOM 2178 O O . CYS A 1 273 ? 25.414 -5.878 -39.256 1.00 86.12 273 CYS A O 1
ATOM 2180 N N . LEU A 1 274 ? 25.203 -4.572 -37.438 1.00 89.25 274 LEU A N 1
ATOM 2181 C CA . LEU A 1 274 ? 25.748 -5.526 -36.472 1.00 89.25 274 LEU A CA 1
ATOM 2182 C C . LEU A 1 274 ? 24.644 -5.988 -35.515 1.00 89.25 274 LEU A C 1
ATOM 2184 O O . LEU A 1 274 ? 23.924 -5.162 -34.956 1.00 89.25 274 LEU A O 1
ATOM 2188 N N . ASP A 1 275 ? 24.535 -7.300 -35.296 1.00 84.12 275 ASP A N 1
ATOM 2189 C CA . ASP A 1 275 ? 23.640 -7.882 -34.290 1.00 84.12 275 ASP A CA 1
ATOM 2190 C C . ASP A 1 275 ? 24.418 -8.797 -33.340 1.00 84.12 275 ASP A C 1
ATOM 2192 O O . ASP A 1 275 ? 25.259 -9.598 -33.754 1.00 84.12 275 ASP A O 1
ATOM 2196 N N . PHE A 1 276 ? 24.131 -8.680 -32.045 1.00 80.81 276 PHE A N 1
ATOM 2197 C CA . PHE A 1 276 ? 24.796 -9.465 -31.011 1.00 80.81 276 PHE A CA 1
ATOM 2198 C C . PHE A 1 276 ? 23.976 -10.706 -30.672 1.00 80.81 276 PHE A C 1
ATOM 2200 O O . PHE A 1 276 ? 22.842 -10.623 -30.190 1.00 80.81 276 PHE A O 1
ATOM 2207 N N . ASN A 1 277 ? 24.586 -11.884 -30.817 1.00 77.81 277 ASN A N 1
ATOM 2208 C CA . ASN A 1 277 ? 23.949 -13.124 -30.393 1.00 77.81 277 ASN A CA 1
ATOM 2209 C C . ASN A 1 277 ? 23.801 -13.157 -28.863 1.00 77.81 277 ASN A C 1
ATOM 2211 O O . ASN A 1 277 ? 24.786 -13.060 -28.129 1.00 77.81 277 ASN A O 1
ATOM 2215 N N . LYS A 1 278 ? 22.558 -13.318 -28.385 1.00 70.56 278 LYS A N 1
ATOM 2216 C CA . LYS A 1 278 ? 22.210 -13.431 -26.957 1.00 70.56 278 LYS A CA 1
ATOM 2217 C C . LYS A 1 278 ? 22.883 -12.351 -26.097 1.00 70.56 278 LYS A C 1
ATOM 2219 O O . LYS A 1 278 ? 23.448 -12.664 -25.057 1.00 70.56 278 LYS A O 1
ATOM 2224 N N . SER A 1 279 ? 22.783 -11.083 -26.495 1.00 71.94 279 SER A N 1
ATOM 2225 C CA . SER A 1 279 ? 23.438 -9.952 -25.815 1.00 71.94 279 SER A CA 1
ATOM 2226 C C . SER A 1 279 ? 23.329 -9.968 -24.278 1.00 71.94 279 SER A C 1
ATOM 2228 O O . SER A 1 279 ? 24.329 -9.777 -23.602 1.00 71.94 279 SER A O 1
ATOM 2230 N N . PHE A 1 280 ? 22.166 -10.292 -23.702 1.00 66.81 280 PHE A N 1
ATOM 2231 C CA . PHE A 1 280 ? 21.991 -10.387 -22.240 1.00 66.81 280 PHE A CA 1
ATOM 2232 C C . PHE A 1 280 ? 22.574 -11.655 -21.589 1.00 66.81 280 PHE A C 1
ATOM 2234 O O . PHE A 1 280 ? 22.786 -11.679 -20.382 1.00 66.81 280 PHE A O 1
ATOM 2241 N N . GLY A 1 281 ? 22.796 -12.722 -22.360 1.00 68.38 281 GLY A N 1
ATOM 2242 C CA . GLY A 1 281 ? 23.358 -13.988 -21.877 1.00 68.38 281 GLY A CA 1
ATOM 2243 C C . GLY A 1 281 ? 24.884 -14.063 -21.953 1.00 68.38 281 GLY A C 1
ATOM 2244 O O . GLY A 1 281 ? 25.469 -14.915 -21.292 1.00 68.38 281 GLY A O 1
ATOM 2245 N N . THR A 1 282 ? 25.511 -13.187 -22.743 1.00 76.06 282 THR A N 1
ATOM 2246 C CA . THR A 1 282 ? 26.957 -13.212 -23.030 1.00 76.06 282 THR A CA 1
ATOM 2247 C C . THR A 1 282 ? 27.750 -12.202 -22.191 1.00 76.06 282 THR A C 1
ATOM 2249 O O . THR A 1 282 ? 28.961 -12.338 -22.041 1.00 76.06 282 THR A O 1
ATOM 2252 N N . VAL A 1 283 ? 27.095 -11.187 -21.617 1.00 78.06 283 VAL A N 1
ATOM 2253 C CA . VAL A 1 283 ? 27.762 -10.175 -20.782 1.00 78.06 283 VAL A CA 1
ATOM 2254 C C . VAL A 1 283 ? 28.186 -10.784 -19.442 1.00 78.06 283 VAL A C 1
ATOM 2256 O O . VAL A 1 283 ? 27.357 -11.294 -18.688 1.00 78.06 283 VAL A O 1
ATOM 2259 N N . THR A 1 284 ? 29.481 -10.704 -19.125 1.00 80.06 284 THR A N 1
ATOM 2260 C CA . THR A 1 284 ? 30.020 -11.176 -17.844 1.00 80.06 284 THR A CA 1
ATOM 2261 C C . THR A 1 284 ? 29.679 -10.207 -16.713 1.00 80.06 284 THR A C 1
ATOM 2263 O O . THR A 1 284 ? 29.674 -8.985 -16.884 1.00 80.06 284 THR A O 1
ATOM 2266 N N . HIS A 1 285 ? 29.420 -10.746 -15.518 1.00 77.94 285 HIS A N 1
ATOM 2267 C CA . HIS A 1 285 ? 29.066 -9.924 -14.359 1.00 77.94 285 HIS A CA 1
ATOM 2268 C C . HIS A 1 285 ? 30.192 -8.968 -13.937 1.00 77.94 285 HIS A C 1
ATOM 2270 O O . HIS A 1 285 ? 29.894 -7.872 -13.483 1.00 77.94 285 HIS A O 1
ATOM 2276 N N . GLY A 1 286 ? 31.465 -9.325 -14.145 1.00 76.25 286 GLY A N 1
ATOM 2277 C CA . GLY A 1 286 ? 32.599 -8.439 -13.851 1.00 76.25 286 GLY A CA 1
ATOM 2278 C C . GLY A 1 286 ? 32.559 -7.139 -14.661 1.00 76.25 286 GLY A C 1
ATOM 2279 O O . GLY A 1 286 ? 32.516 -6.058 -14.081 1.00 76.25 286 GLY A O 1
ATOM 2280 N N . ILE A 1 287 ? 32.456 -7.250 -15.991 1.00 78.69 287 ILE A N 1
ATOM 2281 C CA . ILE A 1 287 ? 32.415 -6.093 -16.905 1.00 78.69 287 ILE A CA 1
ATOM 2282 C C . ILE A 1 287 ? 31.169 -5.234 -16.647 1.00 78.69 287 ILE A C 1
ATOM 2284 O O . ILE A 1 287 ? 31.224 -4.004 -16.699 1.00 78.69 287 ILE A O 1
ATOM 2288 N N . LEU A 1 288 ? 30.038 -5.879 -16.345 1.00 78.69 288 LEU A N 1
ATOM 2289 C CA . LEU A 1 288 ? 28.781 -5.190 -16.056 1.00 78.69 288 LEU A CA 1
ATOM 2290 C C . LEU A 1 288 ? 28.845 -4.342 -14.777 1.00 78.69 288 LEU A C 1
ATOM 2292 O O . LEU A 1 288 ? 28.138 -3.344 -14.698 1.00 78.69 288 LEU A O 1
ATOM 2296 N N . MET A 1 289 ? 29.672 -4.715 -13.795 1.00 76.00 289 MET A N 1
ATOM 2297 C CA . MET A 1 289 ? 29.840 -3.957 -12.546 1.00 76.00 289 MET A CA 1
ATOM 2298 C C . MET A 1 289 ? 30.924 -2.877 -12.641 1.00 76.00 289 MET A C 1
ATOM 2300 O O . MET A 1 289 ? 30.832 -1.854 -11.965 1.00 76.00 289 MET A O 1
ATOM 2304 N N . GLU A 1 290 ? 31.941 -3.087 -13.475 1.00 79.38 290 GLU A N 1
ATOM 2305 C CA . GLU A 1 290 ? 33.055 -2.149 -13.639 1.00 79.38 290 GLU A CA 1
ATOM 2306 C C . GLU A 1 290 ? 32.615 -0.852 -14.328 1.00 79.38 290 GLU A C 1
ATOM 2308 O O . GLU A 1 290 ? 32.932 0.240 -13.858 1.00 79.38 290 GLU A O 1
ATOM 2313 N N . LYS A 1 291 ? 31.805 -0.959 -15.392 1.00 78.75 291 LYS A N 1
ATOM 2314 C CA . LYS A 1 291 ? 31.342 0.213 -16.148 1.00 78.75 291 LYS A CA 1
ATOM 2315 C C . LYS A 1 291 ? 30.559 1.214 -15.287 1.00 78.75 291 LYS A C 1
ATOM 2317 O O . LYS A 1 291 ? 30.956 2.374 -15.266 1.00 78.75 291 LYS A O 1
ATOM 2322 N N . PRO A 1 292 ? 29.502 0.833 -14.544 1.00 72.75 292 PRO A N 1
ATOM 2323 C CA . PRO A 1 292 ? 28.780 1.784 -13.700 1.00 72.75 292 PRO A CA 1
ATOM 2324 C C . PRO A 1 292 ? 29.658 2.368 -12.584 1.00 72.75 292 PRO A C 1
ATOM 2326 O O . PRO A 1 292 ? 29.523 3.543 -12.255 1.00 72.75 292 PRO A O 1
ATOM 2329 N N . SER A 1 293 ? 30.606 1.590 -12.047 1.00 72.12 293 SER A N 1
ATOM 2330 C CA . SER A 1 293 ? 31.574 2.098 -11.067 1.00 72.12 293 SER A CA 1
ATOM 2331 C C . SER A 1 293 ? 32.481 3.187 -11.651 1.00 72.12 293 SER A C 1
ATOM 2333 O O . SER A 1 293 ? 32.794 4.144 -10.946 1.00 72.12 293 SER A O 1
ATOM 2335 N N . ALA A 1 294 ? 32.880 3.074 -12.922 1.00 77.88 294 ALA A N 1
ATOM 2336 C CA . ALA A 1 294 ? 33.694 4.082 -13.604 1.00 77.88 294 ALA A CA 1
ATOM 2337 C C . ALA A 1 294 ? 32.944 5.409 -13.825 1.00 77.88 294 ALA A C 1
ATOM 2339 O O . ALA A 1 294 ? 33.560 6.469 -13.801 1.00 77.88 294 ALA A O 1
ATOM 2340 N N . TYR A 1 295 ? 31.613 5.367 -13.959 1.00 72.94 295 TYR A N 1
ATOM 2341 C CA . TYR A 1 295 ? 30.761 6.562 -14.047 1.00 72.94 295 TYR A CA 1
ATOM 2342 C C . TYR A 1 295 ? 30.387 7.152 -12.673 1.00 72.94 295 TYR A C 1
ATOM 2344 O O . TYR A 1 295 ? 29.524 8.022 -12.591 1.00 72.94 295 TYR A O 1
ATOM 2352 N N . GLY A 1 296 ? 31.015 6.704 -11.578 1.00 70.44 296 GLY A N 1
ATOM 2353 C CA . GLY A 1 296 ? 30.827 7.292 -10.245 1.00 70.44 296 GLY A CA 1
ATOM 2354 C C . GLY A 1 296 ? 29.523 6.896 -9.546 1.00 70.44 296 GLY A C 1
ATOM 2355 O O . GLY A 1 296 ? 29.070 7.597 -8.641 1.00 70.44 296 GLY A O 1
ATOM 2356 N N . LEU A 1 297 ? 28.904 5.783 -9.952 1.00 72.19 297 LEU A N 1
ATOM 2357 C CA . LEU A 1 297 ? 27.660 5.306 -9.353 1.00 72.19 297 LEU A CA 1
ATOM 2358 C C . LEU A 1 297 ? 27.891 4.853 -7.896 1.00 72.19 297 LEU A C 1
ATOM 2360 O O . LEU A 1 297 ? 28.867 4.168 -7.584 1.00 72.19 297 LEU A O 1
ATOM 2364 N N . GLN A 1 298 ? 26.996 5.237 -6.981 1.00 66.12 298 GLN A N 1
ATOM 2365 C CA . GLN A 1 298 ? 27.179 4.988 -5.547 1.00 66.12 298 GLN A CA 1
ATOM 2366 C C . GLN A 1 298 ? 27.192 3.492 -5.183 1.00 66.12 298 GLN A C 1
ATOM 2368 O O . GLN A 1 298 ? 26.498 2.660 -5.773 1.00 66.12 298 GLN A O 1
ATOM 2373 N N . ARG A 1 299 ? 27.928 3.163 -4.110 1.00 62.22 299 ARG A N 1
ATOM 2374 C CA . ARG A 1 299 ? 28.126 1.790 -3.609 1.00 62.22 299 ARG A CA 1
ATOM 2375 C C . ARG A 1 299 ? 26.820 1.063 -3.253 1.00 62.22 299 ARG A C 1
ATOM 2377 O O . ARG A 1 299 ? 26.768 -0.152 -3.398 1.00 62.22 299 ARG A O 1
ATOM 2384 N N . CYS A 1 300 ? 25.780 1.784 -2.830 1.00 57.81 300 CYS A N 1
ATOM 2385 C CA . CYS A 1 300 ? 24.471 1.212 -2.487 1.00 57.81 300 CYS A CA 1
ATOM 2386 C C . CYS A 1 300 ? 23.757 0.629 -3.721 1.00 57.81 300 CYS A C 1
ATOM 2388 O O . CYS A 1 300 ? 23.331 -0.524 -3.708 1.00 57.81 300 CYS A O 1
ATOM 2390 N N . SER A 1 301 ? 23.707 1.386 -4.822 1.00 62.53 301 SER A N 1
ATOM 2391 C CA . SER A 1 301 ? 23.108 0.945 -6.090 1.00 62.53 301 SER A CA 1
ATOM 2392 C C . SER A 1 301 ? 23.892 -0.216 -6.713 1.00 62.53 301 SER A C 1
ATOM 2394 O O . SER A 1 301 ? 23.301 -1.212 -7.122 1.00 62.53 301 SER A O 1
ATOM 2396 N N . LEU A 1 302 ? 25.229 -0.148 -6.672 1.00 65.12 302 LEU A N 1
ATOM 2397 C CA . LEU A 1 302 ? 26.104 -1.247 -7.101 1.00 65.12 302 LEU A CA 1
ATOM 2398 C C . LEU A 1 302 ? 25.940 -2.511 -6.236 1.00 65.12 302 LEU A C 1
ATOM 2400 O O . LEU A 1 302 ? 26.089 -3.627 -6.735 1.00 65.12 302 LEU A O 1
ATOM 2404 N N . GLY A 1 303 ? 25.648 -2.347 -4.941 1.00 68.69 303 GLY A N 1
ATOM 2405 C CA . GLY A 1 303 ? 25.384 -3.445 -4.010 1.00 68.69 303 GLY A CA 1
ATOM 2406 C C . GLY A 1 303 ? 24.106 -4.207 -4.359 1.00 68.69 303 GLY A C 1
ATOM 2407 O O . GLY A 1 303 ? 24.129 -5.437 -4.429 1.00 68.69 303 GLY A O 1
ATOM 2408 N N . TRP A 1 304 ? 23.019 -3.484 -4.653 1.00 72.69 304 TRP A N 1
ATOM 2409 C CA . TRP A 1 304 ? 21.772 -4.088 -5.132 1.00 72.69 304 TRP A CA 1
ATOM 2410 C C . TRP A 1 304 ? 21.964 -4.832 -6.455 1.00 72.69 304 TRP A C 1
ATOM 2412 O O . TRP A 1 304 ? 21.574 -5.994 -6.554 1.00 72.69 304 TRP A O 1
ATOM 2422 N N . ASP A 1 305 ? 22.595 -4.207 -7.452 1.00 69.38 305 ASP A N 1
ATOM 2423 C CA . ASP A 1 305 ? 22.782 -4.827 -8.768 1.00 69.38 305 ASP A CA 1
ATOM 2424 C C . ASP A 1 305 ? 23.638 -6.092 -8.681 1.00 69.38 305 ASP A C 1
ATOM 2426 O O . ASP A 1 305 ? 23.266 -7.137 -9.222 1.00 69.38 305 ASP A O 1
ATOM 2430 N N . ARG A 1 306 ? 24.743 -6.039 -7.926 1.00 71.75 306 ARG A N 1
ATOM 2431 C CA . ARG A 1 306 ? 25.592 -7.208 -7.676 1.00 71.75 306 ARG A CA 1
ATOM 2432 C C . ARG A 1 306 ? 24.787 -8.344 -7.048 1.00 71.75 306 ARG A C 1
ATOM 2434 O O . ARG A 1 306 ? 24.821 -9.466 -7.553 1.00 71.75 306 ARG A O 1
ATOM 2441 N N . ASN A 1 307 ? 24.049 -8.068 -5.978 1.00 73.62 307 ASN A N 1
ATOM 2442 C CA . ASN A 1 307 ? 23.323 -9.108 -5.256 1.00 73.62 307 ASN A CA 1
ATOM 2443 C C . ASN A 1 307 ? 22.090 -9.600 -6.022 1.00 73.62 307 ASN A C 1
ATOM 2445 O O . ASN A 1 307 ? 21.779 -10.782 -5.937 1.00 73.62 307 ASN A O 1
ATOM 2449 N N . SER A 1 308 ? 21.433 -8.760 -6.826 1.00 71.12 308 SER A N 1
ATOM 2450 C CA . SER A 1 308 ? 20.318 -9.156 -7.703 1.00 71.12 308 SER A CA 1
ATOM 2451 C C . SER A 1 308 ? 20.779 -10.070 -8.840 1.00 71.12 308 SER A C 1
ATOM 2453 O O . SER A 1 308 ? 20.089 -11.036 -9.179 1.00 71.12 308 SER A O 1
ATOM 2455 N N . LEU A 1 309 ? 21.972 -9.817 -9.394 1.00 67.62 309 LEU A N 1
ATOM 2456 C CA . LEU A 1 309 ? 22.588 -10.674 -10.411 1.00 67.62 309 LEU A CA 1
ATOM 2457 C C . LEU A 1 309 ? 23.046 -12.020 -9.836 1.00 67.62 309 LEU A C 1
ATOM 2459 O O . LEU A 1 309 ? 22.885 -13.043 -10.503 1.00 67.62 309 LEU A O 1
ATOM 2463 N N . MET A 1 310 ? 23.577 -12.025 -8.608 1.00 62.38 310 MET A N 1
ATOM 2464 C CA . MET A 1 310 ? 23.977 -13.249 -7.901 1.00 62.38 310 MET A CA 1
ATOM 2465 C C . MET A 1 310 ? 22.770 -14.049 -7.389 1.00 62.38 310 MET A C 1
ATOM 2467 O O . MET A 1 310 ? 22.775 -15.277 -7.431 1.00 62.38 310 MET A O 1
ATOM 2471 N N . SER A 1 311 ? 21.702 -13.366 -6.973 1.00 59.12 311 SER A N 1
ATOM 2472 C CA . SER A 1 311 ? 20.459 -13.957 -6.457 1.00 59.12 311 SER A CA 1
ATOM 2473 C C . SER A 1 311 ? 19.454 -14.204 -7.583 1.00 59.12 311 SER A C 1
ATOM 2475 O O . SER A 1 311 ? 18.296 -13.773 -7.509 1.00 59.12 311 SER A O 1
ATOM 2477 N N . ARG A 1 312 ? 19.894 -14.863 -8.669 1.00 57.97 312 ARG A N 1
ATOM 2478 C CA . ARG A 1 312 ? 18.990 -15.222 -9.772 1.00 57.97 312 ARG A CA 1
ATOM 2479 C C . ARG A 1 312 ? 17.764 -15.936 -9.219 1.00 57.97 312 ARG A C 1
ATOM 2481 O O . ARG A 1 312 ? 17.903 -16.749 -8.303 1.00 57.97 312 ARG A O 1
ATOM 2488 N N . PRO A 1 313 ? 16.571 -15.627 -9.749 1.00 54.81 313 PRO A N 1
ATOM 2489 C CA . PRO A 1 313 ? 15.384 -16.074 -9.078 1.00 54.81 313 PRO A CA 1
ATOM 2490 C C . PRO A 1 313 ? 15.290 -17.596 -9.060 1.00 54.81 313 PRO A C 1
ATOM 2492 O O . PRO A 1 313 ? 15.443 -18.230 -10.105 1.00 54.81 313 PRO A O 1
ATOM 2495 N N . ARG A 1 314 ? 15.050 -18.165 -7.874 1.00 50.38 314 ARG A N 1
ATOM 2496 C CA . ARG A 1 314 ? 14.820 -19.603 -7.724 1.00 50.38 314 ARG A CA 1
ATOM 2497 C C . ARG A 1 314 ? 13.525 -19.953 -8.453 1.00 50.38 314 ARG A C 1
ATOM 2499 O O . ARG A 1 314 ? 12.517 -19.259 -8.306 1.00 50.38 314 ARG A O 1
ATOM 2506 N N . GLU A 1 315 ? 13.601 -20.975 -9.298 1.00 47.47 315 GLU A N 1
ATOM 2507 C CA . GLU A 1 315 ? 12.504 -21.384 -10.169 1.00 47.47 315 GLU A CA 1
ATOM 2508 C C . GLU A 1 315 ? 11.432 -22.086 -9.326 1.00 47.47 315 GLU A C 1
ATOM 2510 O O . GLU A 1 315 ? 11.678 -23.148 -8.756 1.00 47.47 315 GLU A O 1
ATOM 2515 N N . CYS A 1 316 ? 10.247 -21.485 -9.233 1.00 41.19 316 CYS A N 1
ATOM 2516 C CA . CYS A 1 316 ? 9.042 -22.202 -8.831 1.00 41.19 316 CYS A CA 1
ATOM 2517 C C . CYS A 1 316 ? 8.352 -22.670 -10.113 1.00 41.19 316 CYS A C 1
ATOM 2519 O O . CYS A 1 316 ? 7.932 -21.830 -10.915 1.00 41.19 316 CYS A O 1
ATOM 2521 N N . TRP A 1 317 ? 8.316 -23.988 -10.309 1.00 38.59 317 TRP A N 1
ATOM 2522 C CA . TRP A 1 317 ? 7.538 -24.648 -11.355 1.00 38.59 317 TRP A CA 1
ATOM 2523 C C . TRP A 1 317 ? 6.084 -24.800 -10.918 1.00 38.59 317 TRP A C 1
ATOM 2525 O O . TRP A 1 317 ? 5.869 -25.086 -9.717 1.00 38.59 317 TRP A O 1
#